Protein AF-A0AAD7KBN3-F1 (afdb_monomer)

Sequence (205 aa):
MNSSPNNFNAPCVSSTRQSIVTWTSVRAIKFKGIVMARLHAVGKHIVIGAGGDISGFSEARASSTSLPRALGPAEVHNYLSGFIYARRANMNPLWNLWLVGRVFLICRHSFLVLICAKQMLATGYSAHIAQPLLLRVVEGCEDTLEEVEACKILEEQVLFHRDVRSIDQYQTTTITAAGVHISESRKLKTSWSFAEEYGVRVRTQ

Organism: NCBI:txid1033252

Secondary structure (DSSP, 8-state):
-------TTS------SS-SSEE---EEEESSSEEESSEEEETTTEEEEEEEEHHHHHHHHHHHHTS-TT--HHHHHHHHHHHHHHHHHTT----EEEEEEETTEEEEE-SS------SEEE-TTHHHHHHHHHHHHHTT-TTT--HHHHHHHHT-THHHHH-TT--SEE--EEE-SS-EEEPPPEEPP---HHHHHTT------

Foldseek 3Di:
DDDDDPCPPDPPPPQPPDADDWAAKKKWAAELWIKIWDWDDQAFFKIKHKTTHPVLVVVLNVVSNPDDNPDDLVRNVVVVVVVQVVCVVVVRHDGMWMWMDGNQATAICDVPDDGDRDRIDMDHPCCVPLVVVVCVVCVPCRHPDDPVNVVVSVLPCVCVVPDPNDDQWIWMWIGHPRGIDIDDIDGRDDDPPVCVVVVHDDPDD

Nearest PDB structures (foldseek):
  3unb-assembly1_M  TM=9.496E-01  e=5.181E-15  Mus musculus
  8qys-assembly1_g  TM=9.299E-01  e=2.508E-14  Homo sapiens
  8olu-assembly1_N  TM=8.946E-01  e=4.652E-13  Leishmania tarentolae
  9f9p-assembly1_N  TM=9.238E-01  e=2.387E-12  Trypanosoma cruzi
  8g6f-assembly1_b  TM=8.706E-01  e=4.811E-12  Plasmodium falciparum Dd2

Structure (mmCIF, N/CA/C/O backbone):
data_AF-A0AAD7KBN3-F1
#
_entry.id   AF-A0AAD7KBN3-F1
#
loop_
_atom_site.group_PDB
_atom_site.id
_atom_site.type_symbol
_atom_site.label_atom_id
_atom_site.label_alt_id
_atom_site.label_comp_id
_atom_site.label_asym_id
_atom_site.label_entity_id
_atom_site.label_seq_id
_atom_site.pdbx_PDB_ins_code
_atom_site.Cartn_x
_atom_site.Cartn_y
_atom_site.Cartn_z
_atom_site.occupancy
_atom_site.B_iso_or_equiv
_atom_site.auth_seq_id
_atom_site.auth_comp_id
_atom_site.auth_asym_id
_atom_site.auth_atom_id
_atom_site.pdbx_PDB_model_num
ATOM 1 N N . MET A 1 1 ? 42.556 34.308 -8.053 1.00 36.47 1 MET A N 1
ATOM 2 C CA . MET A 1 1 ? 41.373 33.903 -7.264 1.00 36.47 1 MET A CA 1
ATOM 3 C C . MET A 1 1 ? 40.303 33.484 -8.258 1.00 36.47 1 MET A C 1
ATOM 5 O O . MET A 1 1 ? 39.617 34.343 -8.787 1.00 36.47 1 MET A O 1
ATOM 9 N N . ASN A 1 2 ? 40.247 32.196 -8.606 1.00 33.03 2 ASN A N 1
ATOM 10 C CA . ASN A 1 2 ? 39.265 31.678 -9.562 1.00 33.03 2 ASN A CA 1
ATOM 11 C C . ASN A 1 2 ? 38.016 31.259 -8.785 1.00 33.03 2 ASN A C 1
ATOM 13 O O . ASN A 1 2 ? 38.043 30.265 -8.063 1.00 33.03 2 ASN A O 1
ATOM 17 N N . SER A 1 3 ? 36.946 32.039 -8.899 1.00 41.19 3 SER A N 1
ATOM 18 C CA . SER A 1 3 ? 35.614 31.675 -8.428 1.00 41.19 3 SER A CA 1
ATOM 19 C C . SER A 1 3 ? 35.001 30.661 -9.395 1.00 41.19 3 SER A C 1
ATOM 21 O O . SER A 1 3 ? 34.686 30.983 -10.539 1.00 41.19 3 SER A O 1
ATOM 23 N N . SER A 1 4 ? 34.853 29.417 -8.940 1.00 41.59 4 SER A N 1
ATOM 24 C CA . SER A 1 4 ? 34.111 28.381 -9.661 1.00 41.59 4 SER A CA 1
ATOM 25 C C . SER A 1 4 ? 32.650 28.808 -9.870 1.00 41.59 4 SER A C 1
ATOM 27 O O . SER A 1 4 ? 32.058 29.398 -8.962 1.00 41.59 4 SER A O 1
ATOM 29 N N . PRO A 1 5 ? 32.036 28.507 -11.028 1.00 42.97 5 PRO A N 1
ATOM 30 C CA . PRO A 1 5 ? 30.633 28.813 -11.268 1.00 42.97 5 PRO A CA 1
ATOM 31 C C . PRO A 1 5 ? 29.749 27.954 -10.356 1.00 42.97 5 PRO A C 1
ATOM 33 O O . PRO A 1 5 ? 29.889 26.732 -10.295 1.00 42.97 5 PRO A O 1
ATOM 36 N N . ASN A 1 6 ? 28.840 28.609 -9.634 1.00 43.03 6 ASN A N 1
ATOM 37 C CA . ASN A 1 6 ? 27.829 27.964 -8.803 1.00 43.03 6 ASN A CA 1
ATOM 38 C C . ASN A 1 6 ? 26.978 27.014 -9.661 1.00 43.03 6 ASN A C 1
ATOM 40 O O . ASN A 1 6 ? 26.196 27.451 -10.505 1.00 43.03 6 ASN A O 1
ATOM 44 N N . ASN A 1 7 ? 27.125 25.709 -9.430 1.00 37.81 7 ASN A N 1
ATOM 45 C CA . ASN A 1 7 ? 26.291 24.665 -10.022 1.00 37.81 7 ASN A CA 1
ATOM 46 C C . ASN A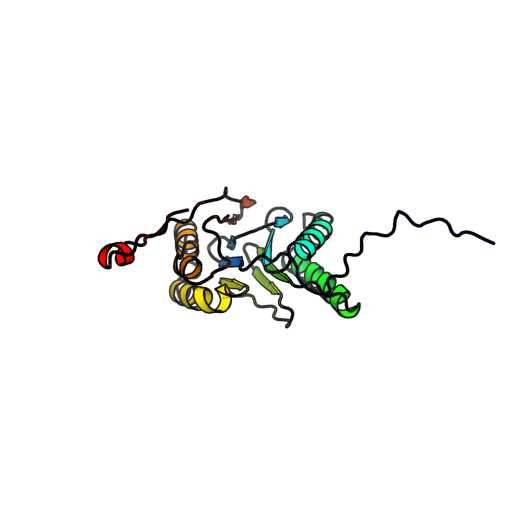 1 7 ? 24.867 24.733 -9.442 1.00 37.81 7 ASN A C 1
ATOM 48 O O . ASN A 1 7 ? 24.514 23.983 -8.537 1.00 37.81 7 ASN A O 1
ATOM 52 N N . PHE A 1 8 ? 24.028 25.614 -9.990 1.00 39.25 8 PHE A N 1
ATOM 53 C CA . PHE A 1 8 ? 22.594 25.703 -9.676 1.00 39.25 8 PHE A CA 1
ATOM 54 C C . PHE A 1 8 ? 21.756 24.531 -10.234 1.00 39.25 8 PHE A C 1
ATOM 56 O O . PHE A 1 8 ? 20.563 24.459 -9.966 1.00 39.25 8 PHE A O 1
ATOM 63 N N . ASN A 1 9 ? 22.377 23.593 -10.961 1.00 40.03 9 ASN A N 1
ATOM 64 C CA . ASN A 1 9 ? 21.737 22.403 -11.540 1.00 40.03 9 ASN A CA 1
ATOM 65 C C . ASN A 1 9 ? 22.173 21.086 -10.877 1.00 40.03 9 ASN A C 1
ATOM 67 O O . ASN A 1 9 ? 22.058 20.019 -11.483 1.00 40.03 9 ASN A O 1
ATOM 71 N N . ALA A 1 10 ? 22.679 21.120 -9.641 1.00 39.47 10 ALA A N 1
ATOM 72 C CA . ALA A 1 10 ? 22.776 19.880 -8.882 1.00 39.47 10 ALA A CA 1
ATOM 73 C C . ALA A 1 10 ? 21.345 19.340 -8.682 1.00 39.47 10 ALA A C 1
ATOM 75 O O . ALA A 1 10 ? 20.490 20.099 -8.213 1.00 39.47 10 ALA A O 1
ATOM 76 N N . PRO A 1 11 ? 21.040 18.075 -9.036 1.00 46.12 11 PRO A N 1
ATOM 77 C CA . PRO A 1 11 ? 19.762 17.499 -8.652 1.00 46.12 11 PRO A CA 1
ATOM 78 C C . PRO A 1 11 ? 19.631 17.668 -7.138 1.00 46.12 11 PRO A C 1
ATOM 80 O O . PRO A 1 11 ? 20.586 17.419 -6.403 1.00 46.12 11 PRO A O 1
ATOM 83 N N . CYS A 1 12 ? 18.477 18.148 -6.680 1.00 42.25 12 CYS A N 1
ATOM 84 C CA . CYS A 1 12 ? 18.130 18.182 -5.266 1.00 42.25 12 CYS A CA 1
ATOM 85 C C . CYS A 1 12 ? 18.226 16.746 -4.727 1.00 42.25 12 CYS A C 1
ATOM 87 O O . CYS A 1 12 ? 17.295 15.957 -4.858 1.00 42.25 12 CYS A O 1
ATOM 89 N N . VAL A 1 13 ? 19.388 16.365 -4.192 1.00 52.84 13 VAL A N 1
ATOM 90 C CA . VAL A 1 13 ? 19.562 15.084 -3.515 1.00 52.84 13 VAL A CA 1
ATOM 91 C C . VAL A 1 13 ? 19.136 15.324 -2.080 1.00 52.84 13 VAL A C 1
ATOM 93 O O . VAL A 1 13 ? 19.930 15.751 -1.241 1.00 52.84 13 VAL A O 1
ATOM 96 N N . SER A 1 14 ? 17.859 15.081 -1.792 1.00 60.28 14 SER A N 1
ATOM 97 C CA . SER A 1 14 ? 17.393 15.021 -0.412 1.00 60.28 14 SER A CA 1
ATOM 98 C C . SER A 1 14 ? 18.117 13.865 0.283 1.00 60.28 14 SER A C 1
ATOM 100 O O . SER A 1 14 ? 17.907 12.691 -0.032 1.00 60.28 14 SER A O 1
ATOM 102 N N . SER A 1 15 ? 19.036 14.192 1.192 1.00 63.84 15 SER A N 1
ATOM 103 C CA . SER A 1 15 ? 19.664 13.203 2.065 1.00 63.84 15 SER A CA 1
ATOM 104 C C . SER A 1 15 ? 18.699 12.895 3.204 1.00 63.84 15 SER A C 1
ATOM 106 O O . SER A 1 15 ? 18.540 13.688 4.133 1.00 63.84 15 SER A O 1
ATOM 108 N N . THR A 1 16 ? 18.031 11.749 3.125 1.00 62.72 16 THR A N 1
ATOM 109 C CA . THR A 1 16 ? 17.047 11.343 4.127 1.00 62.72 16 THR A CA 1
ATOM 110 C C . THR A 1 16 ? 17.755 10.559 5.222 1.00 62.72 16 THR A C 1
ATOM 112 O O . THR A 1 16 ? 17.894 9.340 5.162 1.00 62.72 16 THR A O 1
ATOM 115 N N . ARG A 1 17 ? 18.222 11.264 6.258 1.00 70.88 17 ARG A N 1
ATOM 116 C CA . ARG A 1 17 ? 18.794 10.609 7.448 1.00 70.88 17 ARG A CA 1
ATOM 117 C C . ARG A 1 17 ? 17.715 10.024 8.360 1.00 70.88 17 ARG A C 1
ATOM 119 O O . ARG A 1 17 ? 17.941 8.989 8.978 1.00 70.88 17 ARG A O 1
ATOM 126 N N . GLN A 1 18 ? 16.557 10.679 8.430 1.00 77.62 18 GLN A N 1
ATOM 127 C CA . GLN A 1 18 ? 15.392 10.282 9.221 1.00 77.62 18 GLN A CA 1
ATOM 128 C C . GLN A 1 18 ? 14.116 10.692 8.478 1.00 77.62 18 GLN A C 1
ATOM 130 O O . GLN A 1 18 ? 14.119 11.683 7.746 1.00 77.62 18 GLN A O 1
ATOM 135 N N . SER A 1 19 ? 13.033 9.940 8.662 1.00 78.50 19 SER A N 1
ATOM 136 C CA . SER A 1 19 ? 11.721 10.289 8.114 1.00 78.50 19 SER A CA 1
ATOM 137 C C . SER A 1 19 ? 11.086 11.428 8.911 1.00 78.50 19 SER A C 1
ATOM 139 O O . SER A 1 19 ? 11.039 11.347 10.139 1.00 78.50 19 SER A O 1
ATOM 141 N N . ILE A 1 20 ? 10.551 12.441 8.229 1.00 82.19 20 ILE A N 1
ATOM 142 C CA . ILE A 1 20 ? 9.926 13.607 8.880 1.00 82.19 20 ILE A CA 1
ATOM 143 C C . ILE A 1 20 ? 8.406 13.478 8.822 1.00 82.19 20 ILE A C 1
ATOM 145 O O . ILE A 1 20 ? 7.730 13.549 9.846 1.00 82.19 20 ILE A O 1
ATOM 149 N N . VAL A 1 21 ? 7.867 13.237 7.625 1.00 82.19 21 VAL A N 1
ATOM 150 C CA . VAL A 1 21 ? 6.426 13.101 7.405 1.00 82.19 21 VAL A CA 1
ATOM 151 C C . VAL A 1 21 ? 6.161 11.712 6.860 1.00 82.19 21 VAL A C 1
ATOM 153 O O . VAL A 1 21 ? 6.596 11.373 5.761 1.00 82.19 21 VAL A O 1
ATOM 156 N N . THR A 1 22 ? 5.444 10.904 7.639 1.00 80.94 22 THR A N 1
ATOM 157 C CA . THR A 1 22 ? 5.225 9.490 7.327 1.00 80.94 22 THR A CA 1
ATOM 158 C C . THR A 1 22 ? 3.757 9.167 7.102 1.00 80.94 22 THR A C 1
ATOM 160 O O . THR A 1 22 ? 2.865 9.675 7.778 1.00 80.94 22 THR A O 1
ATOM 163 N N . TRP A 1 23 ? 3.510 8.270 6.156 1.00 79.50 23 TRP A N 1
ATOM 164 C CA . TRP A 1 23 ? 2.278 7.509 6.044 1.00 79.50 23 TRP A CA 1
ATOM 165 C C . TRP A 1 23 ? 2.434 6.169 6.750 1.00 79.50 23 TRP A C 1
ATOM 167 O O . TRP A 1 23 ? 3.500 5.555 6.725 1.00 79.50 23 TRP A O 1
ATOM 177 N N . THR A 1 24 ? 1.361 5.706 7.383 1.00 77.88 24 THR A N 1
ATOM 178 C CA . THR A 1 24 ? 1.416 4.549 8.278 1.00 77.88 24 THR A CA 1
ATOM 179 C C . THR A 1 24 ? 1.368 3.231 7.523 1.00 77.88 24 THR A C 1
ATOM 181 O O . THR A 1 24 ? 2.344 2.482 7.509 1.00 77.88 24 THR A O 1
ATOM 184 N N . SER A 1 25 ? 0.227 2.927 6.912 1.00 76.44 25 SER A N 1
ATOM 185 C CA . SER A 1 25 ? -0.055 1.595 6.400 1.00 76.44 25 SER A CA 1
ATOM 186 C C . SER A 1 25 ? -0.741 1.604 5.041 1.00 76.44 25 SER A C 1
ATOM 188 O O . SER A 1 25 ? -1.594 2.435 4.736 1.00 76.44 25 SER A O 1
ATOM 190 N N . VAL A 1 26 ? -0.345 0.628 4.232 1.00 79.44 26 VAL A N 1
ATOM 191 C CA . VAL A 1 26 ? -0.925 0.256 2.945 1.00 79.44 26 VAL A CA 1
ATOM 192 C C . VAL A 1 26 ? -1.335 -1.204 3.064 1.00 79.44 26 VAL A C 1
ATOM 194 O O . VAL A 1 26 ? -0.567 -2.034 3.554 1.00 79.44 26 VAL A O 1
ATOM 197 N N . ARG A 1 27 ? -2.546 -1.518 2.613 1.00 81.31 27 ARG A N 1
ATOM 198 C CA . ARG A 1 27 ? -3.088 -2.877 2.571 1.00 81.31 27 ARG A CA 1
ATOM 199 C C . ARG A 1 27 ? -3.353 -3.265 1.126 1.00 81.31 27 ARG A C 1
ATOM 201 O O . ARG A 1 27 ? -3.693 -2.398 0.325 1.00 81.31 27 ARG A O 1
ATOM 208 N N . ALA A 1 28 ? -3.176 -4.540 0.819 1.00 78.25 28 ALA A N 1
ATOM 209 C CA . ALA A 1 28 ? -3.395 -5.134 -0.484 1.00 78.25 28 ALA A CA 1
ATOM 210 C C . ALA A 1 28 ? -4.029 -6.518 -0.327 1.00 78.25 28 ALA A C 1
ATOM 212 O O . ALA A 1 28 ? -3.541 -7.328 0.463 1.00 78.25 28 ALA A O 1
ATOM 213 N N . ILE A 1 29 ? -5.081 -6.792 -1.096 1.00 77.06 29 ILE A N 1
ATOM 214 C CA . ILE A 1 29 ? -5.717 -8.114 -1.190 1.00 77.06 29 ILE A CA 1
ATOM 215 C C . ILE A 1 29 ? -5.861 -8.477 -2.666 1.00 77.06 29 ILE A C 1
ATOM 217 O O . ILE A 1 29 ? -6.261 -7.638 -3.480 1.00 77.06 29 ILE A O 1
ATOM 221 N N . LYS A 1 30 ? -5.518 -9.722 -2.997 1.00 73.50 30 LYS A N 1
ATOM 222 C CA . LYS A 1 30 ? -5.767 -10.356 -4.289 1.00 73.50 30 LYS A CA 1
ATOM 223 C C . LYS A 1 30 ? -7.179 -10.942 -4.303 1.00 73.50 30 LYS A C 1
ATOM 225 O O . LYS A 1 30 ? -7.578 -11.628 -3.372 1.00 73.50 30 LYS A O 1
ATOM 230 N N . PHE A 1 31 ? -7.891 -10.688 -5.386 1.00 68.00 31 PHE A N 1
ATOM 231 C CA . PHE A 1 31 ? -9.141 -11.327 -5.786 1.00 68.00 31 PHE A CA 1
ATOM 232 C C . PHE A 1 31 ? -9.080 -11.506 -7.318 1.00 68.00 31 PHE A C 1
ATOM 234 O O . PHE A 1 31 ? -7.983 -11.485 -7.886 1.00 68.00 31 PHE A O 1
ATOM 241 N N . LYS A 1 32 ? -10.207 -11.595 -8.043 1.00 52.88 32 LYS A N 1
ATOM 242 C CA . LYS A 1 32 ? -10.201 -11.455 -9.525 1.00 52.88 32 LYS A CA 1
ATOM 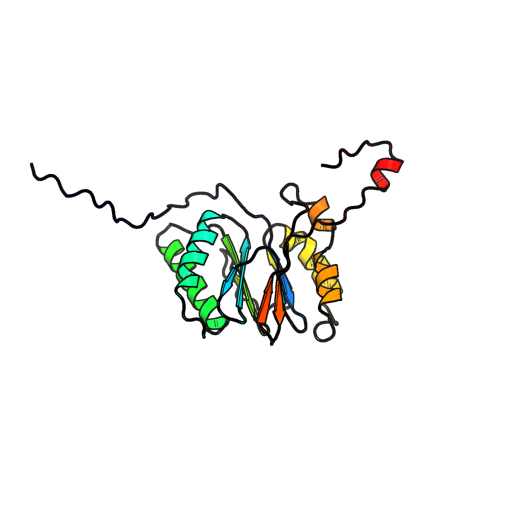243 C C . LYS A 1 32 ? -9.494 -10.171 -10.023 1.00 52.88 32 LYS A C 1
ATOM 245 O O . LYS A 1 32 ? -9.162 -10.068 -11.203 1.00 52.88 32 LYS A O 1
ATOM 250 N N . GLY A 1 33 ? -9.243 -9.216 -9.124 1.00 53.41 33 GLY A N 1
ATOM 251 C CA . GLY A 1 33 ? -8.342 -8.081 -9.284 1.00 53.41 33 GLY A CA 1
ATOM 252 C C . GLY A 1 33 ? -7.430 -7.860 -8.067 1.00 53.41 33 GLY A C 1
ATOM 253 O O . GLY A 1 33 ? -7.166 -8.766 -7.284 1.00 53.41 33 GLY A O 1
ATOM 254 N N . ILE A 1 34 ? -6.930 -6.637 -7.881 1.00 55.03 34 ILE A N 1
ATOM 255 C CA . ILE A 1 34 ? -6.216 -6.237 -6.651 1.00 55.03 34 ILE A CA 1
ATOM 256 C C . ILE A 1 34 ? -6.824 -4.965 -6.103 1.00 55.03 34 ILE A C 1
ATOM 258 O O . ILE A 1 34 ? -7.020 -4.030 -6.874 1.00 55.03 34 ILE A O 1
ATOM 262 N N . VAL A 1 35 ? -7.060 -4.927 -4.789 1.00 53.44 35 VAL A N 1
ATOM 263 C CA . VAL A 1 35 ? -7.445 -3.706 -4.083 1.00 53.44 35 VAL A CA 1
ATOM 264 C C . VAL A 1 35 ? -6.280 -3.178 -3.252 1.00 53.44 35 VAL A C 1
ATOM 266 O O . VAL A 1 35 ? -5.690 -3.947 -2.498 1.00 53.44 35 VAL A O 1
ATOM 269 N N . MET A 1 36 ? -5.958 -1.884 -3.351 1.00 56.00 36 MET A N 1
ATOM 270 C CA . MET A 1 36 ? -4.941 -1.227 -2.513 1.00 56.00 36 MET A CA 1
ATOM 271 C C . MET A 1 36 ? -5.404 0.126 -1.948 1.00 56.00 36 MET A C 1
ATOM 273 O O . MET A 1 36 ? -6.361 0.694 -2.468 1.00 56.00 36 MET A O 1
ATOM 277 N N . ALA A 1 37 ? -4.676 0.685 -0.963 1.00 58.56 37 ALA A N 1
ATOM 278 C CA . ALA A 1 37 ? -4.874 2.053 -0.443 1.00 58.56 37 ALA A CA 1
ATOM 279 C C . ALA A 1 37 ? -3.622 2.963 -0.550 1.00 58.56 37 ALA A C 1
ATOM 281 O O . ALA A 1 37 ? -2.531 2.509 -0.233 1.00 58.56 37 ALA A O 1
ATOM 282 N N . ARG A 1 38 ? -3.783 4.249 -0.935 1.00 66.69 38 ARG A N 1
ATOM 283 C CA . ARG A 1 38 ? -2.726 5.301 -1.119 1.00 66.69 38 ARG A CA 1
ATOM 284 C C . ARG A 1 38 ? -1.672 5.012 -2.209 1.00 66.69 38 ARG A C 1
ATOM 286 O O . ARG A 1 38 ? -0.695 4.304 -1.967 1.00 66.69 38 ARG A O 1
ATOM 293 N N . LEU A 1 39 ? -1.916 5.484 -3.444 1.00 73.62 39 LEU A N 1
ATOM 294 C CA . LEU A 1 39 ? -1.436 4.784 -4.651 1.00 73.62 39 LEU A CA 1
ATOM 295 C C . LEU A 1 39 ? -0.943 5.679 -5.789 1.00 73.62 39 LEU A C 1
ATOM 297 O O . LEU A 1 39 ? -1.404 6.802 -5.981 1.00 73.62 39 LEU A O 1
ATOM 301 N N . HIS A 1 40 ? -0.044 5.118 -6.597 1.00 83.94 40 HIS A N 1
ATOM 302 C CA . HIS A 1 40 ? 0.385 5.651 -7.883 1.00 83.94 40 HIS A CA 1
ATOM 303 C C . HIS A 1 40 ? 0.244 4.578 -8.970 1.00 83.94 40 HIS A C 1
ATOM 305 O O . HIS A 1 40 ? 0.813 3.492 -8.858 1.00 83.94 40 HIS A O 1
ATOM 311 N N . ALA A 1 41 ? -0.526 4.873 -10.019 1.00 84.38 41 ALA A N 1
ATOM 312 C CA . ALA A 1 41 ? -0.664 3.989 -11.171 1.00 84.38 41 ALA A CA 1
ATOM 313 C C . ALA A 1 41 ? 0.534 4.149 -12.118 1.00 84.38 41 ALA A C 1
ATOM 315 O O . ALA A 1 41 ? 0.868 5.268 -12.509 1.00 84.38 41 ALA A O 1
ATOM 316 N N . VAL A 1 42 ? 1.139 3.027 -12.509 1.00 82.38 42 VAL A N 1
ATOM 317 C CA . VAL A 1 42 ? 2.224 2.966 -13.495 1.00 82.38 42 VAL A CA 1
ATOM 318 C C . VAL A 1 42 ? 1.745 2.136 -14.683 1.00 82.38 42 VAL A C 1
ATOM 320 O O . VAL A 1 42 ? 1.451 0.949 -14.567 1.00 82.38 42 VAL A O 1
ATOM 323 N N . GLY A 1 43 ? 1.628 2.762 -15.853 1.00 81.25 43 GLY A N 1
ATOM 324 C CA . GLY A 1 43 ? 1.050 2.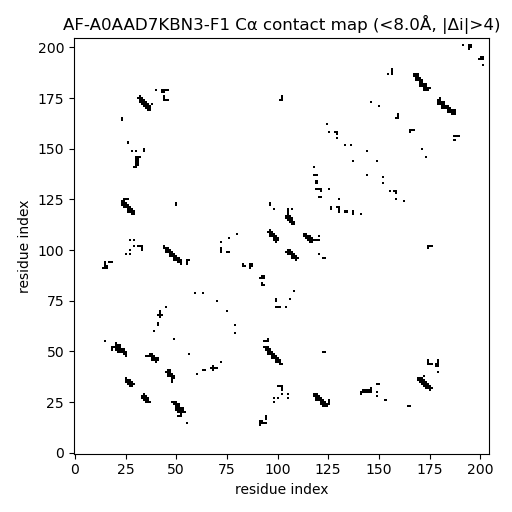104 -17.027 1.00 81.25 43 GLY A CA 1
ATOM 325 C C . GLY A 1 43 ? -0.441 1.782 -16.848 1.00 81.25 43 GLY A C 1
ATOM 326 O O . GLY A 1 43 ? -1.175 2.547 -16.229 1.00 81.25 43 GLY A O 1
ATOM 327 N N . LYS A 1 44 ? -0.902 0.672 -17.440 1.00 79.56 44 LYS A N 1
ATOM 328 C CA . LYS A 1 44 ? -2.335 0.307 -17.487 1.00 79.56 44 LYS A CA 1
ATOM 329 C C . LYS A 1 44 ? -2.786 -0.697 -16.425 1.00 79.56 44 LYS A C 1
ATOM 331 O O . LY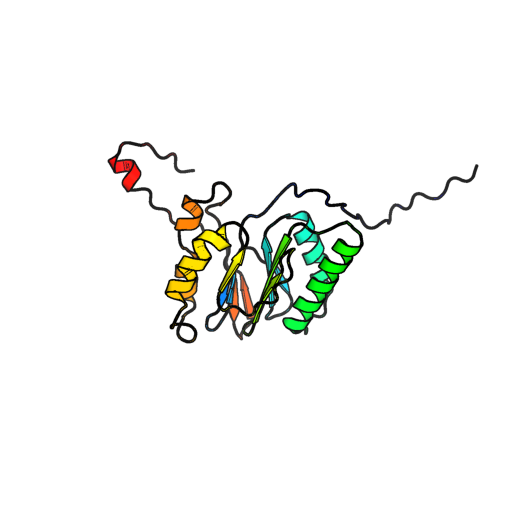S A 1 44 ? -3.974 -0.756 -16.135 1.00 79.56 44 LYS A O 1
ATOM 336 N N . HIS A 1 45 ? -1.868 -1.496 -15.877 1.00 80.62 45 HIS A N 1
ATOM 337 C CA . HIS A 1 45 ? -2.204 -2.654 -15.030 1.00 80.62 45 HIS A CA 1
ATOM 338 C C . HIS A 1 45 ? -1.311 -2.790 -13.791 1.00 80.62 45 HIS A C 1
ATOM 340 O O . HIS A 1 45 ? -1.267 -3.863 -13.189 1.00 80.62 45 HIS A O 1
ATOM 346 N N . ILE A 1 46 ? -0.543 -1.754 -13.445 1.00 83.62 46 ILE A N 1
ATOM 347 C CA . ILE A 1 46 ? 0.375 -1.786 -12.305 1.00 83.62 46 ILE A CA 1
ATOM 348 C C . ILE A 1 46 ? 0.057 -0.616 -11.392 1.00 83.62 46 ILE A C 1
ATOM 350 O O . ILE A 1 46 ? -0.140 0.517 -11.837 1.00 83.62 46 ILE A O 1
ATOM 354 N N . VAL A 1 47 ? 0.028 -0.904 -10.098 1.00 84.69 47 VAL A N 1
ATOM 355 C CA . VAL A 1 47 ? -0.138 0.102 -9.062 1.00 84.69 47 VAL A CA 1
ATOM 356 C C . VAL A 1 47 ? 0.951 -0.080 -8.018 1.00 84.69 47 VAL A C 1
ATOM 358 O O . VAL A 1 47 ? 1.277 -1.199 -7.616 1.00 84.69 47 VAL A O 1
ATOM 361 N N . ILE A 1 48 ? 1.525 1.043 -7.603 1.00 84.69 48 ILE A N 1
ATOM 362 C CA . ILE A 1 48 ? 2.518 1.128 -6.543 1.00 84.69 48 ILE A CA 1
ATOM 363 C C . ILE A 1 48 ? 1.858 1.799 -5.342 1.00 84.69 48 ILE A C 1
ATOM 365 O O . ILE A 1 48 ? 1.346 2.914 -5.453 1.00 84.69 48 ILE A O 1
ATOM 369 N N . GLY A 1 49 ? 1.892 1.132 -4.194 1.00 83.94 49 GLY A N 1
ATOM 370 C CA . GLY A 1 49 ? 1.558 1.714 -2.896 1.00 83.94 49 GLY A CA 1
ATOM 371 C C . GLY A 1 49 ? 2.802 1.775 -2.020 1.00 83.94 49 GLY A C 1
ATOM 372 O O . GLY A 1 49 ? 3.629 0.866 -2.060 1.00 83.94 49 GLY A O 1
ATOM 373 N N . ALA A 1 50 ? 2.953 2.823 -1.214 1.00 83.12 50 ALA A N 1
ATOM 374 C CA . ALA A 1 50 ? 4.052 2.910 -0.258 1.00 83.12 50 ALA A CA 1
ATOM 375 C C . ALA A 1 50 ? 3.585 3.428 1.103 1.00 83.12 50 ALA A C 1
ATOM 377 O O . ALA A 1 50 ? 2.801 4.370 1.189 1.00 83.12 50 ALA A O 1
ATOM 378 N N . GLY A 1 51 ? 4.098 2.809 2.165 1.00 82.56 51 GLY A N 1
ATOM 379 C CA . GLY A 1 51 ? 4.102 3.366 3.518 1.00 82.56 51 GLY A CA 1
ATOM 380 C C . GLY A 1 51 ? 5.480 3.933 3.862 1.00 82.56 51 GLY A C 1
ATOM 381 O O . GLY A 1 51 ? 6.465 3.623 3.188 1.00 82.56 51 GLY A O 1
ATOM 382 N N . GLY A 1 52 ? 5.566 4.726 4.926 1.00 85.50 52 GLY A N 1
ATOM 383 C CA . GLY A 1 52 ? 6.793 5.407 5.339 1.00 85.50 52 GLY A CA 1
ATOM 384 C C . GLY A 1 52 ? 6.839 6.861 4.883 1.00 85.50 52 GLY A C 1
ATOM 385 O O . GLY A 1 52 ? 5.812 7.529 4.822 1.00 85.50 52 GLY A O 1
ATOM 386 N N . ASP A 1 53 ? 8.030 7.371 4.613 1.00 86.31 53 ASP A N 1
ATOM 387 C CA . ASP A 1 53 ? 8.286 8.777 4.318 1.00 86.31 53 ASP A CA 1
ATOM 388 C C . ASP A 1 53 ? 7.736 9.248 2.953 1.00 86.31 53 ASP A C 1
ATOM 390 O O . ASP A 1 53 ? 7.965 8.651 1.893 1.00 86.31 53 ASP A O 1
ATOM 394 N N . ILE A 1 54 ? 7.020 10.375 2.973 1.00 84.75 54 ILE A N 1
ATOM 395 C CA . ILE A 1 54 ? 6.364 10.936 1.781 1.00 84.75 54 ILE A CA 1
ATOM 396 C C . ILE A 1 54 ? 7.391 11.437 0.762 1.00 84.75 54 ILE A C 1
ATOM 398 O O . ILE A 1 54 ? 7.170 11.307 -0.448 1.00 84.75 54 ILE A O 1
ATOM 402 N N . SER A 1 55 ? 8.520 11.991 1.220 1.00 85.44 55 SER A N 1
ATOM 403 C CA . SER A 1 55 ? 9.538 12.540 0.317 1.00 85.44 55 SER A CA 1
ATOM 404 C C . SER A 1 55 ? 10.162 11.427 -0.525 1.00 85.44 55 SER A C 1
ATOM 406 O O . SER A 1 55 ? 10.171 11.513 -1.755 1.00 85.44 55 SER A O 1
ATOM 408 N N . GLY A 1 56 ? 10.517 10.307 0.114 1.00 83.12 56 GLY A N 1
ATOM 409 C CA . GLY A 1 56 ? 11.030 9.130 -0.583 1.00 83.12 56 GLY A CA 1
ATOM 410 C C . GLY A 1 56 ? 10.022 8.510 -1.556 1.00 83.12 56 GLY A C 1
ATOM 411 O O . GLY A 1 56 ? 10.412 7.965 -2.587 1.00 83.12 56 GLY A O 1
ATOM 412 N N . PHE A 1 57 ? 8.716 8.604 -1.272 1.00 84.94 57 PHE A N 1
ATOM 413 C CA . PHE A 1 57 ? 7.684 8.102 -2.183 1.00 84.94 57 PHE A CA 1
ATOM 414 C C . PHE A 1 57 ? 7.520 9.018 -3.394 1.00 84.94 57 PHE A C 1
ATOM 416 O O . PHE A 1 57 ? 7.367 8.544 -4.516 1.00 84.94 57 PHE A O 1
ATOM 423 N N . SER A 1 58 ? 7.584 10.329 -3.175 1.00 85.56 58 SER A N 1
ATOM 424 C CA . SER A 1 58 ? 7.474 11.332 -4.236 1.00 85.56 58 SER A CA 1
ATOM 425 C C . SER A 1 58 ? 8.634 11.216 -5.226 1.00 85.56 58 SER A C 1
ATOM 427 O O . SER A 1 58 ? 8.435 11.291 -6.437 1.00 85.56 58 SER A O 1
ATOM 429 N N . GLU A 1 59 ? 9.831 10.937 -4.721 1.00 86.44 59 GLU A N 1
ATOM 430 C CA . GLU A 1 59 ? 11.014 10.697 -5.541 1.00 86.44 59 GLU A CA 1
ATOM 431 C C . GLU A 1 59 ? 10.920 9.395 -6.352 1.00 86.44 59 GLU A C 1
ATOM 433 O O . GLU A 1 59 ? 11.160 9.383 -7.560 1.00 86.44 59 GLU A O 1
ATOM 438 N N . ALA A 1 60 ? 10.498 8.306 -5.713 1.00 82.31 60 ALA A N 1
ATOM 439 C CA . ALA A 1 60 ? 10.244 7.031 -6.380 1.00 82.31 60 ALA A CA 1
ATOM 440 C C . ALA A 1 60 ? 9.144 7.115 -7.445 1.00 82.31 60 ALA A C 1
ATOM 442 O O . ALA A 1 60 ? 9.186 6.461 -8.489 1.00 82.31 60 ALA A O 1
ATOM 443 N N . ARG A 1 61 ? 8.127 7.935 -7.185 1.00 86.06 61 ARG A N 1
ATOM 444 C CA . ARG A 1 61 ? 7.064 8.235 -8.136 1.00 86.06 61 ARG A CA 1
ATOM 445 C C . ARG A 1 61 ? 7.614 8.970 -9.356 1.00 86.06 61 ARG A C 1
ATOM 447 O O . ARG A 1 61 ? 7.264 8.625 -10.482 1.00 86.06 61 ARG A O 1
ATOM 454 N N . ALA A 1 62 ? 8.492 9.949 -9.150 1.00 86.50 62 ALA A N 1
ATOM 455 C CA . ALA A 1 62 ? 9.128 10.668 -10.248 1.00 86.50 62 ALA A CA 1
ATOM 456 C C . ALA A 1 62 ? 9.990 9.733 -11.114 1.00 86.50 62 ALA A C 1
ATOM 458 O O . ALA A 1 62 ? 9.874 9.761 -12.339 1.00 86.50 62 ALA A O 1
ATOM 459 N N . SER A 1 63 ? 10.786 8.852 -10.494 1.00 84.94 63 SER A N 1
ATOM 460 C CA . SER A 1 63 ? 11.625 7.892 -11.224 1.00 84.94 63 SER A CA 1
ATOM 461 C C . SER A 1 63 ? 10.823 6.793 -11.928 1.00 84.94 63 SER A C 1
ATOM 463 O O . SER A 1 63 ? 11.193 6.364 -13.014 1.00 84.94 63 SER A O 1
ATOM 465 N N . SER A 1 64 ? 9.693 6.360 -11.364 1.00 82.19 64 SER A N 1
ATOM 466 C CA . SER A 1 64 ? 8.817 5.373 -12.012 1.00 82.19 64 SER A CA 1
ATOM 467 C C . SER A 1 64 ? 7.966 5.954 -13.145 1.00 82.19 64 SER A C 1
ATOM 469 O O . SER A 1 64 ? 7.604 5.223 -14.063 1.00 82.19 64 SER A O 1
ATOM 471 N N . THR A 1 65 ? 7.685 7.261 -13.138 1.00 83.00 65 THR A N 1
ATOM 472 C CA . THR A 1 65 ? 6.926 7.925 -14.215 1.00 83.00 65 THR A CA 1
ATOM 473 C C . THR A 1 65 ? 7.702 7.960 -15.536 1.00 83.00 65 THR A C 1
ATOM 475 O O . THR A 1 65 ? 7.090 7.941 -16.603 1.00 83.00 65 THR A O 1
ATOM 478 N N . SER A 1 66 ? 9.038 7.986 -15.487 1.00 82.00 66 SER A N 1
ATOM 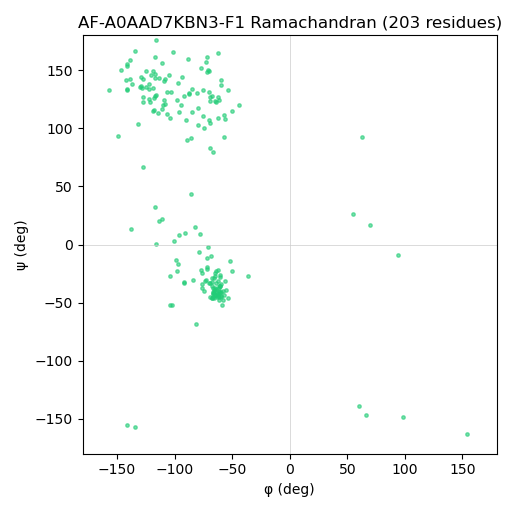479 C CA . SER A 1 66 ? 9.887 7.956 -16.686 1.00 82.00 66 SER A CA 1
ATOM 480 C C . SER A 1 66 ? 10.050 6.556 -17.289 1.00 82.00 66 SER A C 1
ATOM 482 O O . SER A 1 66 ? 10.617 6.420 -18.373 1.00 82.00 66 SER A O 1
ATOM 484 N N . LEU A 1 67 ? 9.543 5.513 -16.624 1.00 82.00 67 LEU A N 1
ATOM 485 C CA . LEU A 1 67 ? 9.609 4.150 -17.131 1.00 82.00 67 LEU A CA 1
ATOM 486 C C . LEU A 1 67 ? 8.662 3.932 -18.323 1.00 82.00 67 LEU A C 1
ATOM 488 O O . LEU A 1 67 ? 7.568 4.506 -18.380 1.00 82.00 67 LEU A O 1
ATOM 492 N N . PRO A 1 68 ? 9.027 3.046 -19.266 1.00 81.56 68 PRO A N 1
ATOM 493 C CA . PRO A 1 68 ? 8.141 2.679 -20.360 1.00 81.56 68 PRO A CA 1
ATOM 494 C C . PRO A 1 68 ? 6.828 2.067 -19.844 1.00 81.56 68 PRO A C 1
ATOM 496 O O . PRO A 1 68 ? 6.802 1.217 -18.957 1.00 81.56 68 PRO A O 1
ATOM 499 N N . ARG A 1 69 ? 5.701 2.469 -20.445 1.00 72.50 69 ARG A N 1
ATOM 500 C CA . ARG A 1 69 ? 4.344 2.061 -20.017 1.00 72.50 69 ARG A CA 1
ATOM 501 C C . ARG A 1 69 ? 4.016 0.578 -20.256 1.00 72.50 69 ARG A C 1
ATOM 503 O O . ARG A 1 69 ? 2.972 0.122 -19.795 1.00 72.50 69 ARG A O 1
ATOM 510 N N . ALA A 1 70 ? 4.866 -0.145 -20.986 1.00 75.06 70 ALA A N 1
ATOM 511 C CA . ALA A 1 70 ? 4.671 -1.543 -21.377 1.00 75.06 70 ALA A CA 1
ATOM 512 C C . ALA A 1 70 ? 5.366 -2.561 -20.449 1.00 75.06 70 ALA A C 1
ATOM 514 O O . ALA A 1 70 ? 5.394 -3.744 -20.774 1.00 75.06 70 ALA A O 1
ATOM 515 N N . LEU A 1 71 ? 5.923 -2.125 -19.314 1.00 79.44 71 LEU A N 1
ATOM 516 C CA . LEU A 1 71 ? 6.660 -3.018 -18.418 1.00 79.44 71 LEU A CA 1
ATOM 517 C C . LEU A 1 71 ? 5.765 -4.032 -17.692 1.00 79.44 71 LEU A C 1
ATOM 519 O O . LEU A 1 71 ? 4.604 -3.778 -17.349 1.00 79.44 71 LEU A O 1
ATOM 523 N N . GLY A 1 72 ? 6.350 -5.194 -17.411 1.00 79.12 72 GLY A N 1
ATOM 524 C CA . GLY A 1 72 ? 5.814 -6.209 -16.514 1.00 79.12 72 GLY A CA 1
ATOM 525 C C . GLY A 1 72 ? 5.885 -5.800 -15.034 1.00 79.12 72 GLY A C 1
ATOM 526 O O . GLY A 1 72 ? 6.682 -4.943 -14.656 1.00 79.12 72 GLY A O 1
ATOM 527 N N . PRO A 1 73 ? 5.107 -6.439 -14.139 1.00 77.31 73 PRO A N 1
ATOM 528 C CA . PRO A 1 73 ? 5.161 -6.132 -12.711 1.00 77.31 73 PRO A CA 1
ATOM 529 C C . PRO A 1 73 ? 6.480 -6.595 -12.091 1.00 77.31 73 PRO A C 1
ATOM 531 O O . PRO A 1 73 ? 6.994 -5.936 -11.195 1.00 77.31 73 PRO A O 1
ATOM 534 N N . ALA A 1 74 ? 7.046 -7.695 -12.596 1.00 79.94 74 ALA A N 1
ATOM 535 C CA . ALA A 1 74 ? 8.362 -8.182 -12.203 1.00 79.94 74 ALA A CA 1
ATOM 536 C C . ALA A 1 74 ? 9.466 -7.196 -12.610 1.00 79.94 74 ALA A C 1
ATOM 538 O O . ALA A 1 74 ? 10.376 -6.942 -11.830 1.00 79.94 74 ALA A O 1
ATOM 539 N N . GLU A 1 75 ? 9.358 -6.587 -13.791 1.00 83.06 75 GLU A N 1
ATOM 540 C CA . GLU A 1 75 ? 10.319 -5.589 -14.271 1.00 83.06 75 GLU A CA 1
ATOM 541 C C . GLU A 1 75 ? 10.248 -4.310 -13.438 1.00 83.06 75 GLU A C 1
ATOM 543 O O . GLU A 1 75 ? 11.276 -3.831 -12.966 1.00 83.06 75 GLU A O 1
ATOM 548 N N . VAL A 1 76 ? 9.036 -3.806 -13.174 1.00 83.06 76 VAL A N 1
ATOM 549 C CA . VAL A 1 76 ? 8.831 -2.662 -12.273 1.00 83.06 76 VAL A CA 1
ATOM 550 C C . VAL A 1 76 ? 9.354 -2.984 -10.873 1.00 83.06 76 VAL A C 1
ATOM 552 O O . VAL A 1 76 ? 10.074 -2.183 -10.284 1.00 83.06 76 VAL A O 1
ATOM 555 N N . HIS A 1 77 ? 9.066 -4.174 -10.348 1.00 81.44 77 HIS A N 1
ATOM 556 C CA . HIS A 1 77 ? 9.587 -4.613 -9.056 1.00 81.44 77 HIS A CA 1
ATOM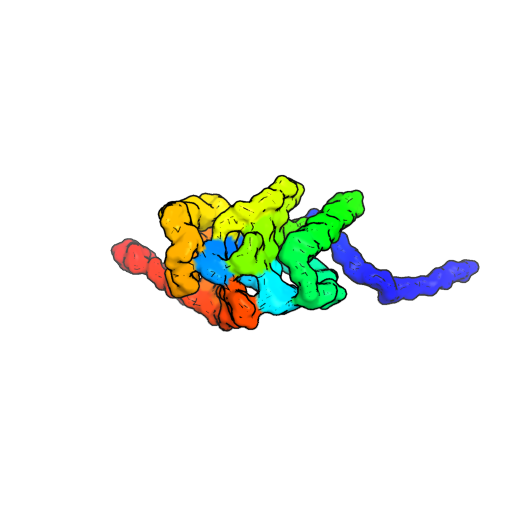 557 C C . HIS A 1 77 ? 11.123 -4.661 -9.026 1.00 81.44 77 HIS A C 1
ATOM 559 O O . HIS A 1 77 ? 11.732 -4.174 -8.071 1.00 81.44 77 HIS A O 1
ATOM 565 N N . ASN A 1 78 ? 11.759 -5.215 -10.058 1.00 83.94 78 ASN A N 1
ATOM 566 C CA . ASN A 1 78 ? 13.215 -5.320 -10.146 1.00 83.94 78 ASN A CA 1
ATOM 567 C C . ASN A 1 78 ? 13.868 -3.942 -10.274 1.00 83.94 78 ASN A C 1
ATOM 569 O O . ASN A 1 78 ? 14.856 -3.672 -9.592 1.00 83.94 78 ASN A O 1
ATOM 573 N N . TYR A 1 79 ? 13.278 -3.048 -11.070 1.00 87.06 79 TYR A N 1
ATOM 574 C CA . TYR A 1 79 ? 13.722 -1.662 -11.181 1.00 87.06 79 TYR A CA 1
ATOM 575 C C . TYR A 1 79 ? 13.684 -0.948 -9.825 1.00 87.06 79 TYR A C 1
ATOM 577 O O . TYR A 1 79 ? 14.688 -0.388 -9.386 1.00 87.06 79 TYR A O 1
ATOM 585 N N . LEU A 1 80 ? 12.545 -1.010 -9.126 1.00 83.31 80 LEU A N 1
ATOM 586 C CA . LEU A 1 80 ? 12.377 -0.356 -7.825 1.00 83.31 80 LEU A CA 1
ATOM 587 C C . LEU A 1 80 ? 13.305 -0.967 -6.766 1.00 83.31 80 LEU A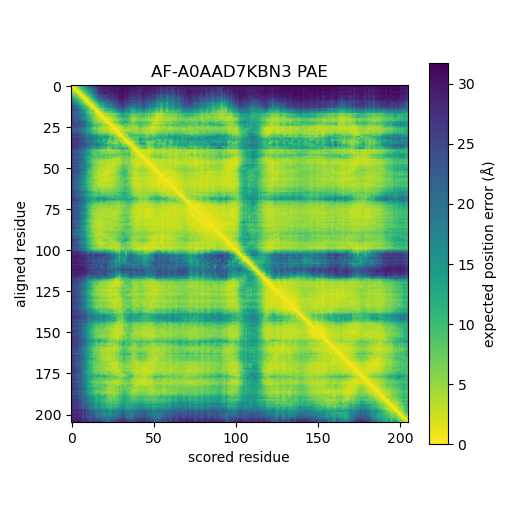 C 1
ATOM 589 O O . LEU A 1 80 ? 13.882 -0.236 -5.963 1.00 83.31 80 LEU A O 1
ATOM 593 N N . SER A 1 81 ? 13.510 -2.287 -6.801 1.00 83.50 81 SER A N 1
ATOM 594 C CA . SER A 1 81 ? 14.467 -2.975 -5.925 1.00 83.50 81 SER A CA 1
ATOM 595 C C . SER A 1 81 ? 15.896 -2.482 -6.167 1.00 83.50 81 SER A C 1
ATOM 597 O O . SER A 1 81 ? 16.601 -2.161 -5.212 1.00 83.50 81 SER A O 1
ATOM 599 N N . GLY A 1 82 ? 16.311 -2.346 -7.431 1.00 85.62 82 GLY A N 1
ATOM 600 C CA . GLY A 1 82 ? 17.614 -1.786 -7.798 1.00 85.62 82 GLY A CA 1
ATOM 601 C C . GLY A 1 82 ? 17.771 -0.327 -7.364 1.00 85.62 82 GLY A C 1
ATOM 602 O O . GLY A 1 82 ? 18.800 0.041 -6.803 1.00 85.62 82 GLY A O 1
ATOM 603 N N . PHE A 1 83 ? 16.728 0.488 -7.540 1.00 86.19 83 PHE A N 1
ATOM 604 C CA . PHE A 1 83 ? 16.709 1.889 -7.118 1.00 86.19 83 PHE A CA 1
ATOM 605 C C . PHE A 1 83 ? 16.889 2.046 -5.598 1.00 86.19 83 PHE A C 1
ATOM 607 O O . PHE A 1 83 ? 17.739 2.817 -5.146 1.00 86.19 83 PHE A O 1
ATOM 614 N N . ILE A 1 84 ? 16.145 1.275 -4.798 1.00 82.69 84 ILE A N 1
ATOM 615 C CA . ILE A 1 84 ? 16.263 1.280 -3.331 1.00 82.69 84 ILE A CA 1
ATOM 616 C C . ILE A 1 84 ? 17.634 0.747 -2.897 1.00 82.69 84 ILE A C 1
ATOM 618 O O . ILE A 1 84 ? 18.266 1.306 -1.996 1.00 82.69 84 ILE A O 1
ATOM 622 N N . TYR A 1 85 ? 18.117 -0.318 -3.539 1.00 85.19 85 TYR A N 1
ATOM 623 C CA . TYR A 1 85 ? 19.400 -0.923 -3.195 1.00 85.19 85 TYR A CA 1
ATOM 624 C C . TYR A 1 85 ? 20.579 0.007 -3.504 1.00 85.19 85 TYR A C 1
ATOM 626 O O . TYR A 1 85 ? 21.466 0.163 -2.668 1.00 85.19 85 TYR A O 1
ATOM 634 N N . ALA A 1 86 ? 20.557 0.702 -4.644 1.00 88.00 86 ALA A N 1
ATOM 635 C CA . ALA A 1 86 ? 21.569 1.697 -4.999 1.00 88.00 86 ALA A CA 1
ATOM 636 C C . ALA A 1 86 ? 21.626 2.840 -3.972 1.00 88.00 86 ALA A C 1
ATOM 638 O O . ALA A 1 86 ? 22.701 3.266 -3.550 1.00 88.00 86 ALA A O 1
ATOM 639 N N . ARG A 1 87 ? 20.462 3.300 -3.502 1.00 86.00 87 ARG A N 1
ATOM 640 C CA . ARG A 1 87 ? 20.361 4.304 -2.433 1.00 86.00 87 ARG A CA 1
ATOM 641 C C . ARG A 1 87 ? 20.958 3.826 -1.117 1.00 86.00 87 ARG A C 1
ATOM 643 O O . ARG A 1 87 ? 21.692 4.566 -0.464 1.00 86.00 87 ARG A O 1
ATOM 650 N N . ARG A 1 88 ? 20.694 2.569 -0.762 1.00 84.50 88 ARG A N 1
ATOM 651 C CA . ARG A 1 88 ? 21.273 1.929 0.421 1.00 84.50 88 ARG A CA 1
ATOM 652 C C . ARG A 1 88 ? 22.792 1.803 0.319 1.00 84.50 88 ARG A C 1
ATOM 654 O O . ARG A 1 88 ? 23.472 2.104 1.294 1.00 84.50 88 ARG A O 1
ATOM 661 N N . ALA A 1 89 ? 23.314 1.394 -0.836 1.00 88.62 89 ALA A N 1
ATOM 662 C CA . ALA A 1 89 ? 24.753 1.270 -1.067 1.00 88.62 89 ALA A CA 1
ATOM 663 C C . ALA A 1 89 ? 25.480 2.616 -0.899 1.00 88.62 89 ALA A C 1
ATOM 665 O O . ALA A 1 89 ? 26.563 2.667 -0.328 1.00 88.62 89 ALA A O 1
ATOM 666 N N . ASN A 1 90 ? 24.832 3.715 -1.293 1.00 89.12 90 ASN A N 1
ATOM 667 C CA . ASN A 1 90 ? 25.342 5.077 -1.122 1.00 89.12 90 ASN A CA 1
ATOM 668 C C . ASN A 1 90 ? 25.095 5.667 0.280 1.00 89.12 90 ASN A C 1
ATOM 670 O O . ASN A 1 90 ? 25.183 6.882 0.451 1.00 89.12 90 ASN A O 1
ATOM 674 N N . MET A 1 91 ? 24.740 4.845 1.276 1.00 86.06 91 MET A N 1
ATOM 675 C CA . MET A 1 91 ? 24.447 5.279 2.651 1.00 86.06 91 MET A CA 1
ATOM 676 C C . MET A 1 91 ? 23.368 6.379 2.748 1.00 86.06 91 MET A C 1
ATOM 678 O O . MET A 1 91 ? 23.325 7.132 3.719 1.00 86.06 91 MET A O 1
ATOM 682 N N . ASN A 1 92 ? 22.463 6.451 1.764 1.00 84.56 92 ASN A N 1
ATOM 683 C CA . ASN A 1 92 ? 21.314 7.361 1.737 1.00 84.56 92 ASN A CA 1
ATOM 684 C C . ASN A 1 92 ? 20.015 6.569 1.483 1.00 84.56 92 ASN A C 1
ATOM 686 O O . ASN A 1 92 ? 19.440 6.668 0.394 1.00 84.56 92 ASN A O 1
ATOM 690 N N . PRO A 1 93 ? 19.583 5.709 2.427 1.00 83.88 93 PRO A N 1
ATOM 691 C CA . PRO A 1 93 ? 18.442 4.824 2.225 1.00 83.88 93 PRO A CA 1
ATOM 692 C C . PRO A 1 93 ? 17.109 5.586 2.207 1.00 83.88 93 PRO A C 1
ATOM 694 O O . PRO A 1 93 ? 16.924 6.581 2.903 1.00 83.88 93 PRO A O 1
ATOM 697 N N . LEU A 1 94 ? 16.140 5.054 1.461 1.00 83.44 94 LEU A N 1
ATOM 698 C CA . LEU A 1 94 ? 14.750 5.510 1.515 1.00 83.44 94 LEU A CA 1
ATOM 699 C C . LEU A 1 94 ? 13.998 4.760 2.624 1.00 83.44 94 LEU A C 1
ATOM 701 O O . LEU A 1 94 ? 14.012 3.531 2.668 1.00 83.44 94 LEU A O 1
ATOM 705 N N . TRP A 1 95 ? 13.310 5.495 3.498 1.00 80.75 95 TRP A N 1
ATOM 706 C CA . TRP A 1 95 ? 12.630 4.975 4.696 1.00 80.75 95 TRP A CA 1
ATOM 707 C C . TRP A 1 95 ? 11.207 4.470 4.424 1.00 80.75 95 TRP A C 1
ATOM 709 O O . TRP A 1 95 ? 10.271 4.749 5.176 1.00 80.75 95 TRP A O 1
ATOM 719 N N . ASN A 1 96 ? 11.031 3.739 3.324 1.00 82.31 96 ASN A N 1
ATOM 720 C CA . ASN A 1 96 ? 9.708 3.405 2.810 1.00 82.31 96 ASN A CA 1
ATOM 721 C C . ASN A 1 96 ? 9.514 1.899 2.627 1.00 82.31 96 ASN A C 1
ATOM 723 O O . ASN A 1 96 ? 10.447 1.167 2.306 1.00 82.31 96 ASN A O 1
ATOM 727 N N . LEU A 1 97 ? 8.266 1.455 2.784 1.00 81.75 97 LEU A N 1
ATOM 728 C CA . LEU A 1 97 ? 7.827 0.086 2.529 1.00 81.75 97 LEU A CA 1
ATOM 729 C C . LEU A 1 97 ? 6.916 0.061 1.313 1.00 81.75 97 LEU A C 1
ATOM 731 O O . LEU A 1 97 ? 5.860 0.693 1.343 1.00 81.75 97 LEU A O 1
ATOM 735 N N . TRP A 1 98 ? 7.316 -0.620 0.243 1.00 79.44 98 TRP A N 1
ATOM 736 C CA . TRP A 1 98 ? 6.605 -0.542 -1.036 1.00 79.44 98 TRP A CA 1
ATOM 737 C C . TRP A 1 98 ? 5.852 -1.835 -1.313 1.00 79.44 98 TRP A C 1
ATOM 739 O O . TRP A 1 98 ? 6.333 -2.931 -1.019 1.00 79.44 98 TRP A O 1
ATOM 749 N N . LEU A 1 99 ? 4.669 -1.688 -1.895 1.00 79.81 99 LEU A N 1
ATOM 750 C CA . LEU A 1 99 ? 3.875 -2.755 -2.472 1.00 79.81 99 LEU A CA 1
ATOM 751 C C . LEU A 1 99 ? 3.725 -2.476 -3.963 1.00 79.81 99 LEU A C 1
ATOM 753 O O . LEU A 1 99 ? 3.271 -1.404 -4.359 1.00 79.81 99 LEU A O 1
ATOM 757 N N . VAL A 1 100 ? 4.085 -3.459 -4.778 1.00 80.62 100 VAL A N 1
ATOM 758 C CA . VAL A 1 100 ? 3.839 -3.439 -6.221 1.00 80.62 100 VAL A CA 1
ATOM 759 C C . VAL A 1 100 ? 2.781 -4.491 -6.508 1.00 80.62 100 VAL A C 1
ATOM 761 O O . VAL A 1 100 ? 2.979 -5.665 -6.192 1.00 80.62 100 VAL A O 1
ATOM 764 N N . GLY A 1 101 ? 1.650 -4.060 -7.062 1.00 70.50 101 GLY A N 1
ATOM 765 C CA . GLY A 1 101 ? 0.523 -4.923 -7.398 1.00 70.50 101 GLY A CA 1
ATOM 766 C C . GLY A 1 101 ? 0.214 -4.901 -8.890 1.00 70.50 101 GLY A C 1
ATOM 767 O O . GLY A 1 101 ? 0.127 -3.836 -9.502 1.00 70.50 101 GLY A O 1
ATOM 768 N N . ARG A 1 102 ? 0.005 -6.088 -9.463 1.00 69.06 102 ARG A N 1
ATOM 769 C CA . ARG A 1 102 ? -0.658 -6.324 -10.758 1.00 69.06 102 ARG A CA 1
ATOM 770 C C . ARG A 1 102 ? -1.514 -7.577 -10.631 1.00 69.06 102 ARG A C 1
ATOM 772 O O . ARG A 1 102 ? -1.165 -8.429 -9.829 1.00 69.06 102 ARG A O 1
ATOM 779 N N . VAL A 1 103 ? -2.556 -7.718 -11.456 1.00 53.03 103 VAL A N 1
ATOM 780 C CA . VAL A 1 103 ? -3.530 -8.840 -11.497 1.00 53.03 103 VAL A CA 1
ATOM 781 C C . VAL A 1 103 ? -2.943 -10.241 -11.194 1.00 53.03 103 VAL A C 1
ATOM 783 O O . VAL A 1 103 ? -3.643 -11.086 -10.652 1.00 53.03 103 VAL A O 1
ATOM 786 N N . PHE A 1 104 ? -1.652 -10.487 -11.459 1.00 45.72 104 PHE A N 1
ATOM 787 C CA . PHE A 1 104 ? -0.985 -11.773 -11.232 1.00 45.72 104 PHE A CA 1
ATOM 788 C C . PHE A 1 104 ? 0.164 -11.808 -10.199 1.00 45.72 104 PHE A C 1
ATOM 790 O O . PHE A 1 104 ? 0.708 -12.884 -9.990 1.00 45.72 104 PHE A O 1
ATOM 797 N N . LEU A 1 105 ? 0.541 -10.711 -9.525 1.00 43.88 105 LEU A N 1
ATOM 798 C CA . LEU A 1 105 ? 1.590 -10.720 -8.486 1.00 43.88 105 LEU A CA 1
ATOM 799 C C . LEU A 1 105 ? 1.453 -9.539 -7.512 1.00 43.88 105 LEU A C 1
ATOM 801 O O . LEU A 1 105 ? 1.333 -8.387 -7.937 1.00 43.88 105 LEU A O 1
ATOM 805 N N . ILE A 1 106 ? 1.547 -9.829 -6.211 1.00 49.03 106 ILE A N 1
ATOM 806 C CA . ILE A 1 106 ? 1.790 -8.826 -5.169 1.00 49.03 106 ILE A CA 1
ATOM 807 C C . ILE A 1 106 ? 3.217 -9.041 -4.668 1.00 49.03 106 ILE A C 1
ATOM 809 O O . ILE A 1 106 ? 3.531 -10.124 -4.187 1.00 49.03 106 ILE A O 1
ATOM 813 N N . CYS A 1 107 ? 4.074 -8.028 -4.778 1.00 44.66 107 CYS A N 1
ATOM 814 C CA . CYS A 1 107 ? 5.427 -8.061 -4.226 1.00 44.66 107 CYS A CA 1
ATOM 815 C C . CYS A 1 107 ? 5.573 -6.974 -3.157 1.00 44.66 107 CYS A C 1
ATOM 817 O O . CYS A 1 107 ? 5.285 -5.802 -3.410 1.00 44.66 107 CYS A O 1
ATOM 819 N N . ARG A 1 108 ? 6.036 -7.356 -1.963 1.00 40.91 108 ARG A N 1
ATOM 820 C CA . ARG A 1 108 ? 6.397 -6.437 -0.874 1.00 40.91 108 ARG A CA 1
ATOM 821 C C . ARG A 1 108 ? 7.901 -6.194 -0.893 1.00 40.91 108 ARG A C 1
ATOM 823 O O . ARG A 1 108 ? 8.659 -7.140 -1.038 1.00 40.91 108 ARG A O 1
ATOM 830 N N . HIS A 1 109 ? 8.335 -4.956 -0.676 1.00 43.28 109 HIS A N 1
ATOM 831 C CA . HIS A 1 109 ? 9.737 -4.654 -0.400 1.00 43.28 109 HIS A CA 1
ATOM 832 C C . HIS A 1 109 ? 9.864 -3.965 0.959 1.00 43.28 109 HIS A C 1
ATOM 834 O O . HIS A 1 109 ? 9.239 -2.935 1.212 1.00 43.28 109 HIS A O 1
ATOM 840 N N . SER A 1 110 ? 10.654 -4.575 1.841 1.00 38.03 110 SER A N 1
ATOM 841 C CA . SER A 1 110 ? 11.051 -4.039 3.141 1.00 38.03 110 SER A CA 1
ATOM 842 C C . SER A 1 110 ? 12.565 -3.851 3.167 1.00 38.03 110 SER A C 1
ATOM 844 O O . SER A 1 110 ? 13.279 -4.483 2.394 1.00 38.03 110 SER A O 1
ATOM 846 N N . PHE A 1 111 ? 13.062 -3.031 4.096 1.00 40.47 111 PHE A N 1
ATOM 847 C CA . PHE A 1 111 ? 14.492 -2.871 4.408 1.00 40.47 111 PHE A CA 1
ATOM 848 C C . PHE A 1 111 ? 15.222 -4.215 4.645 1.00 40.47 111 PHE A C 1
ATOM 850 O O . PHE A 1 111 ? 16.437 -4.325 4.452 1.00 40.47 111 PHE A O 1
ATOM 857 N N . LEU A 1 112 ? 14.460 -5.249 5.009 1.00 36.25 112 LEU A N 1
ATOM 858 C CA . LEU A 1 112 ? 14.854 -6.650 5.002 1.00 36.25 112 LEU A CA 1
ATOM 859 C C . LEU A 1 112 ? 14.198 -7.318 3.780 1.00 36.25 112 LEU A C 1
ATOM 861 O O . LEU A 1 112 ? 12.975 -7.447 3.734 1.00 36.25 112 LEU A O 1
ATOM 865 N N . VAL A 1 113 ? 15.000 -7.661 2.772 1.00 34.28 113 VAL A N 1
ATOM 866 C CA . VAL A 1 113 ? 14.569 -8.274 1.505 1.00 34.28 113 VAL A CA 1
ATOM 867 C C . VAL A 1 113 ? 13.549 -9.390 1.758 1.00 34.28 113 VAL A C 1
ATOM 869 O O . VAL A 1 113 ? 13.859 -10.367 2.432 1.00 34.28 113 VAL A O 1
ATOM 872 N N . LEU A 1 114 ? 12.339 -9.263 1.205 1.00 34.69 114 LEU A N 1
ATOM 873 C CA . LEU A 1 114 ? 11.394 -10.376 1.126 1.00 34.69 114 LEU A CA 1
ATOM 874 C C . LEU A 1 114 ? 10.505 -10.242 -0.113 1.00 34.69 114 LEU A C 1
ATOM 876 O O . LEU A 1 114 ? 9.451 -9.616 -0.071 1.00 34.69 114 LEU A O 1
ATOM 880 N N . ILE A 1 115 ? 10.923 -10.871 -1.209 1.00 40.75 115 ILE A N 1
ATOM 881 C CA . ILE A 1 115 ? 10.085 -11.082 -2.391 1.00 40.75 115 ILE A CA 1
ATOM 882 C C . ILE A 1 115 ? 9.023 -12.101 -1.974 1.00 40.75 115 ILE A C 1
ATOM 884 O O . ILE A 1 115 ? 9.328 -13.273 -1.770 1.00 40.75 115 ILE A O 1
ATOM 888 N N . CYS A 1 116 ? 7.789 -11.665 -1.749 1.00 43.06 116 CYS A N 1
ATOM 889 C CA . CYS A 1 116 ? 6.726 -12.571 -1.335 1.00 43.06 116 CYS A CA 1
ATOM 890 C C . CYS A 1 116 ? 5.486 -12.340 -2.181 1.00 43.06 116 CYS A C 1
ATOM 892 O O . CYS A 1 116 ? 4.759 -11.377 -1.945 1.00 43.06 116 CYS A O 1
ATOM 894 N N . ALA A 1 117 ? 5.264 -13.260 -3.122 1.00 54.81 117 ALA A N 1
ATOM 895 C CA . ALA A 1 117 ? 3.994 -13.486 -3.795 1.00 54.81 117 ALA A CA 1
ATOM 896 C C . ALA A 1 117 ? 2.985 -14.022 -2.768 1.00 54.81 117 ALA A C 1
ATOM 898 O O . ALA A 1 117 ? 2.780 -15.224 -2.643 1.00 54.81 117 ALA A O 1
ATOM 899 N N . LYS A 1 118 ? 2.415 -13.125 -1.961 1.00 59.81 118 LYS A N 1
ATOM 900 C CA . LYS A 1 118 ? 1.351 -13.449 -1.004 1.00 59.81 118 LYS A CA 1
ATOM 901 C C . LYS A 1 118 ? 0.022 -12.932 -1.540 1.00 59.81 118 LYS A C 1
ATOM 903 O O . LYS A 1 118 ? -0.015 -11.881 -2.171 1.00 59.81 118 LYS A O 1
ATOM 908 N N . GLN A 1 119 ? -1.061 -13.657 -1.270 1.00 71.56 119 GLN A N 1
ATOM 909 C CA . GLN A 1 119 ? -2.422 -13.281 -1.680 1.00 71.56 119 GLN A CA 1
ATOM 910 C C . GLN A 1 119 ? -2.897 -11.992 -1.000 1.00 71.56 119 GLN A C 1
ATOM 912 O O . GLN A 1 119 ? -3.703 -11.253 -1.550 1.00 71.56 119 GLN A O 1
ATOM 917 N N . MET A 1 120 ? -2.371 -11.693 0.185 1.00 76.00 120 MET A N 1
ATOM 918 C CA . MET A 1 120 ? -2.665 -10.466 0.909 1.00 76.00 120 MET A CA 1
ATOM 919 C C . MET A 1 120 ? -1.418 -9.948 1.621 1.00 76.00 120 MET A C 1
ATOM 921 O O . MET A 1 120 ? -0.580 -10.710 2.118 1.00 76.00 120 MET A O 1
ATOM 925 N N . LEU A 1 121 ? -1.265 -8.628 1.609 1.00 81.25 121 LEU A N 1
ATOM 926 C CA . LEU A 1 121 ? -0.106 -7.930 2.141 1.00 81.25 121 LEU A CA 1
ATOM 927 C C . LEU A 1 121 ? -0.538 -6.646 2.836 1.00 81.25 121 LEU A C 1
ATOM 929 O O . LEU A 1 121 ? -1.292 -5.846 2.298 1.00 81.25 121 LEU A O 1
ATOM 933 N N . ALA A 1 122 ? -0.002 -6.426 4.027 1.00 82.25 122 ALA A N 1
ATOM 934 C CA . ALA A 1 122 ? -0.218 -5.217 4.802 1.00 82.25 122 ALA A CA 1
ATOM 935 C C . ALA A 1 122 ? 1.138 -4.649 5.251 1.00 82.25 122 ALA A C 1
ATOM 937 O O . ALA A 1 122 ? 2.076 -5.407 5.510 1.00 82.25 122 ALA A O 1
ATOM 938 N N . THR A 1 123 ? 1.286 -3.325 5.299 1.00 83.75 123 THR A N 1
ATOM 939 C CA . THR A 1 123 ? 2.538 -2.647 5.681 1.00 83.75 123 THR A CA 1
ATOM 940 C C . THR A 1 123 ? 2.426 -1.929 7.026 1.00 83.75 123 THR A C 1
ATOM 942 O O . THR A 1 123 ? 1.336 -1.574 7.483 1.00 83.75 123 THR A O 1
ATOM 945 N N . GLY A 1 124 ? 3.569 -1.721 7.685 1.00 82.69 124 GLY A N 1
ATOM 946 C CA . GLY A 1 124 ? 3.629 -1.027 8.973 1.00 82.69 124 GLY A CA 1
ATOM 947 C C . GLY A 1 124 ? 2.808 -1.729 10.058 1.00 82.69 124 GLY A C 1
ATOM 948 O O . GLY A 1 124 ? 2.780 -2.957 10.127 1.00 82.69 124 GLY A O 1
ATOM 949 N N . TYR A 1 125 ? 2.101 -0.947 10.875 1.00 84.19 125 TYR A N 1
ATOM 950 C CA . TYR A 1 125 ? 1.284 -1.447 11.987 1.00 84.19 125 TYR A CA 1
ATOM 951 C C . TYR A 1 125 ? 0.173 -2.410 11.535 1.00 84.19 125 TYR A C 1
ATOM 953 O O . TYR A 1 125 ? -0.116 -3.409 12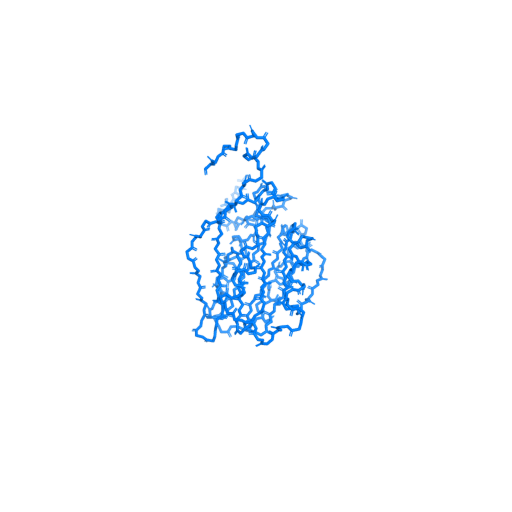.194 1.00 84.19 125 TYR A O 1
ATOM 961 N N . SER A 1 126 ? -0.385 -2.177 10.343 1.00 82.62 126 SER A N 1
ATOM 962 C CA . SER A 1 126 ? -1.429 -3.035 9.778 1.00 82.62 126 SER A CA 1
ATOM 963 C C . SER A 1 126 ? -0.963 -4.467 9.492 1.00 82.62 126 SER A C 1
ATOM 965 O O . SER A 1 126 ? -1.783 -5.382 9.497 1.00 82.62 126 SER A O 1
ATOM 967 N N . ALA A 1 127 ? 0.346 -4.689 9.325 1.00 84.50 127 ALA A N 1
ATOM 968 C CA . ALA A 1 127 ? 0.910 -6.028 9.169 1.00 84.50 127 ALA A CA 1
ATOM 969 C C . ALA A 1 127 ? 0.732 -6.899 10.423 1.00 84.50 127 ALA A C 1
ATOM 971 O O . ALA A 1 127 ? 0.727 -8.119 10.315 1.00 84.50 127 ALA A O 1
ATOM 972 N N . HIS A 1 128 ? 0.588 -6.289 11.601 1.00 86.44 128 HIS A N 1
ATOM 973 C CA . HIS A 1 128 ? 0.439 -7.015 12.862 1.00 86.44 128 HIS A CA 1
ATOM 974 C C . HIS A 1 128 ? -1.025 -7.265 13.229 1.00 86.44 128 HIS A C 1
ATOM 976 O O . HIS A 1 128 ? -1.332 -8.292 13.822 1.00 86.44 128 HIS A O 1
ATOM 982 N N . ILE A 1 129 ? -1.927 -6.346 12.865 1.00 86.81 129 ILE A N 1
ATOM 983 C CA . ILE A 1 129 ? -3.346 -6.423 13.246 1.00 86.81 129 ILE A CA 1
ATOM 984 C C . ILE A 1 129 ? -4.227 -6.873 12.086 1.00 86.81 129 ILE A C 1
ATOM 986 O O . ILE A 1 129 ? -4.998 -7.814 12.233 1.00 86.81 129 ILE A O 1
ATOM 990 N N . ALA A 1 130 ? -4.132 -6.222 10.927 1.00 84.06 130 ALA A N 1
ATOM 991 C CA . ALA A 1 130 ? -5.003 -6.566 9.810 1.00 84.06 130 ALA A CA 1
ATOM 992 C C . ALA A 1 130 ? -4.566 -7.852 9.129 1.00 84.06 130 ALA A C 1
ATOM 994 O O . ALA A 1 130 ? -5.421 -8.637 8.761 1.00 84.06 130 ALA A O 1
ATOM 995 N N . GLN A 1 131 ? -3.266 -8.110 8.988 1.00 85.69 131 GLN A N 1
ATOM 996 C CA . GLN A 1 131 ? -2.810 -9.313 8.293 1.00 85.69 131 GLN A CA 1
ATOM 997 C C . GLN A 1 131 ? -3.408 -10.630 8.837 1.00 85.69 131 GLN A C 1
ATOM 999 O O . GLN A 1 131 ? -3.882 -11.408 8.016 1.00 85.69 131 GLN A O 1
ATOM 1004 N N . PRO A 1 132 ? -3.473 -10.903 10.158 1.00 87.56 132 PRO A N 1
ATOM 1005 C CA . PRO A 1 132 ? -4.149 -12.107 10.651 1.00 87.56 132 PRO A CA 1
ATOM 1006 C C . PRO A 1 132 ? -5.671 -12.087 10.439 1.00 87.56 132 PRO A C 1
ATOM 1008 O O . PRO A 1 132 ? -6.254 -13.140 10.205 1.00 87.56 132 PRO A O 1
ATOM 1011 N N . LEU A 1 133 ? -6.325 -10.921 10.485 1.00 85.94 133 LEU A N 1
ATOM 1012 C CA . LEU A 1 133 ? -7.763 -10.808 10.194 1.00 85.94 133 LEU A CA 1
ATOM 1013 C C . LEU A 1 133 ? -8.056 -11.113 8.722 1.00 85.94 133 LEU A C 1
ATOM 1015 O O . LEU A 1 133 ? -8.943 -11.900 8.416 1.00 85.94 133 LEU A O 1
ATOM 1019 N N . LEU A 1 134 ? -7.250 -10.545 7.826 1.00 82.31 134 LEU A N 1
ATOM 1020 C CA . LEU A 1 134 ? -7.309 -10.787 6.390 1.00 82.31 134 LEU A CA 1
ATOM 1021 C C . LEU A 1 134 ? -7.033 -12.256 6.060 1.00 82.31 134 LEU A C 1
ATOM 1023 O O . LEU A 1 134 ? -7.714 -12.825 5.215 1.00 82.31 134 LEU A O 1
ATOM 1027 N N . LEU A 1 135 ? -6.073 -12.880 6.750 1.00 83.62 135 LEU A N 1
ATOM 1028 C CA . LEU A 1 135 ? -5.739 -14.289 6.549 1.00 83.62 135 LEU A CA 1
ATOM 1029 C C . LEU A 1 135 ? -6.943 -15.197 6.785 1.00 83.62 135 LEU A C 1
ATOM 1031 O O . LEU A 1 135 ? -7.262 -16.002 5.923 1.00 83.62 135 LEU A O 1
ATOM 1035 N N . ARG A 1 136 ? -7.659 -15.000 7.896 1.00 85.06 136 ARG A N 1
ATOM 1036 C CA . ARG A 1 136 ? -8.824 -15.822 8.260 1.00 85.06 136 ARG A CA 1
ATOM 1037 C C . ARG A 1 136 ? -9.957 -15.768 7.237 1.00 85.06 136 ARG A C 1
ATOM 1039 O O . ARG A 1 136 ? -10.759 -16.690 7.195 1.00 85.06 136 ARG A O 1
ATOM 1046 N N . VAL A 1 137 ? -10.054 -14.679 6.476 1.00 82.06 137 VAL A N 1
ATOM 1047 C CA . VAL A 1 137 ? -11.101 -14.498 5.461 1.00 82.06 137 VAL A CA 1
ATOM 1048 C C . VAL A 1 137 ? -10.646 -14.996 4.088 1.00 82.06 137 VAL A C 1
ATOM 1050 O O . VAL A 1 137 ? -11.456 -15.489 3.311 1.00 82.06 137 VAL A O 1
ATOM 1053 N N . VAL A 1 138 ? -9.355 -14.863 3.778 1.00 78.94 138 VAL A N 1
ATOM 1054 C CA . VAL A 1 138 ? -8.796 -15.236 2.471 1.00 78.94 138 VAL A CA 1
ATOM 1055 C C . VAL A 1 138 ? -8.455 -16.729 2.394 1.00 78.94 138 VAL A C 1
ATOM 1057 O O . VAL A 1 138 ? -8.563 -17.307 1.314 1.00 78.94 138 VAL A O 1
ATOM 1060 N N . GLU A 1 139 ? -8.089 -17.371 3.511 1.00 80.25 139 GLU A N 1
ATOM 1061 C CA . GLU A 1 139 ? -7.808 -18.812 3.572 1.00 80.25 139 GLU A CA 1
ATOM 1062 C C . GLU A 1 139 ? -9.015 -19.634 3.075 1.00 80.25 139 GLU A C 1
ATOM 1064 O O . GLU A 1 139 ? -10.043 -19.727 3.741 1.00 80.25 139 GLU A O 1
ATOM 1069 N N . GLY A 1 140 ? -8.887 -20.236 1.886 1.00 73.69 140 GLY A N 1
ATOM 1070 C CA . GLY A 1 140 ? -9.915 -21.087 1.268 1.00 73.69 140 GLY A CA 1
ATOM 1071 C C . GLY A 1 140 ? -10.876 -20.388 0.293 1.00 73.69 140 GLY A C 1
ATOM 1072 O O . GLY A 1 140 ? -11.589 -21.079 -0.429 1.00 73.69 140 GLY A O 1
ATOM 1073 N N . CYS A 1 141 ? -10.856 -19.053 0.204 1.00 70.88 141 CYS A N 1
ATOM 1074 C CA . CYS A 1 141 ? -11.739 -18.249 -0.664 1.00 70.88 141 CYS A CA 1
ATOM 1075 C C . CYS A 1 141 ? -10.983 -17.516 -1.789 1.00 70.88 141 CYS A C 1
ATOM 1077 O O . CYS A 1 141 ? -11.458 -16.526 -2.346 1.00 70.88 141 CYS A O 1
ATOM 1079 N N . GLU A 1 142 ? -9.779 -17.984 -2.115 1.00 65.06 142 GLU A N 1
ATOM 1080 C CA . GLU A 1 142 ? -8.794 -17.251 -2.919 1.00 65.06 142 GLU A CA 1
ATOM 1081 C C . GLU A 1 142 ? -9.264 -16.924 -4.347 1.00 65.06 142 GLU A C 1
ATOM 1083 O O . GLU A 1 142 ? -8.993 -15.833 -4.853 1.00 65.06 142 GLU A O 1
ATOM 1088 N N . ASP A 1 143 ? -9.995 -17.846 -4.978 1.00 67.94 143 ASP A N 1
ATOM 1089 C CA . ASP A 1 143 ? -10.474 -17.711 -6.361 1.00 67.94 143 ASP A CA 1
ATOM 1090 C C . ASP A 1 143 ? -11.936 -17.236 -6.451 1.00 67.94 143 ASP A C 1
ATOM 1092 O O . ASP A 1 143 ? -12.409 -16.829 -7.518 1.00 67.94 143 ASP A O 1
ATOM 1096 N N . THR A 1 144 ? -12.662 -17.270 -5.330 1.00 76.75 144 THR A N 1
ATOM 1097 C CA . THR A 1 144 ? -14.095 -16.952 -5.258 1.00 76.75 144 THR A CA 1
ATOM 1098 C C . THR A 1 144 ? -14.378 -15.523 -4.812 1.00 76.75 144 THR A C 1
ATOM 1100 O O . THR A 1 144 ? -15.487 -15.048 -5.036 1.00 76.75 144 THR A O 1
ATOM 1103 N N . LEU A 1 145 ? -13.400 -14.831 -4.216 1.00 76.25 145 LEU A N 1
ATOM 1104 C CA . LEU A 1 145 ? -13.602 -13.498 -3.650 1.00 76.25 145 LEU A CA 1
ATOM 1105 C C . LEU A 1 145 ? -14.023 -12.477 -4.724 1.00 76.25 145 LEU A C 1
ATOM 1107 O O . LEU A 1 145 ? -13.329 -12.262 -5.728 1.00 76.25 145 LEU A O 1
ATOM 1111 N N . GLU A 1 146 ? -15.157 -11.815 -4.499 1.00 82.38 146 GLU A N 1
ATOM 1112 C CA . GLU A 1 146 ? -15.643 -10.736 -5.362 1.00 82.38 146 GLU A CA 1
ATOM 1113 C C . GLU A 1 146 ? -15.088 -9.366 -4.945 1.00 82.38 146 GLU A C 1
ATOM 1115 O O . GLU A 1 146 ? -14.674 -9.149 -3.806 1.00 82.38 146 GLU A O 1
ATOM 1120 N N . GLU A 1 147 ? -15.112 -8.396 -5.866 1.00 80.31 147 GLU A N 1
ATOM 1121 C CA . GLU A 1 147 ? -14.602 -7.036 -5.624 1.00 80.31 147 GLU A CA 1
ATOM 1122 C C . GLU A 1 147 ? -15.275 -6.357 -4.424 1.00 80.31 147 GLU A C 1
ATOM 1124 O O . GLU A 1 147 ? -14.610 -5.737 -3.592 1.00 80.31 147 GLU A O 1
ATOM 1129 N N . VAL A 1 148 ? -16.600 -6.490 -4.323 1.00 84.62 148 VAL A N 1
ATOM 1130 C CA . VAL A 1 148 ? -17.400 -5.864 -3.263 1.00 84.62 148 VAL A CA 1
ATOM 1131 C C . VAL A 1 148 ? -17.052 -6.454 -1.900 1.00 84.62 148 VAL A C 1
ATOM 1133 O O . VAL A 1 148 ? -16.970 -5.726 -0.910 1.00 84.62 148 VAL A O 1
ATOM 1136 N N . GLU A 1 149 ? -16.824 -7.762 -1.845 1.00 84.50 149 GLU A N 1
ATOM 1137 C CA . GLU A 1 149 ? -16.430 -8.463 -0.628 1.00 84.50 149 GLU A CA 1
ATOM 1138 C C . GLU A 1 149 ? -15.007 -8.075 -0.209 1.00 84.50 149 GLU A C 1
ATOM 1140 O O . GLU A 1 149 ? -14.791 -7.681 0.937 1.00 84.50 149 GLU A O 1
ATOM 1145 N N . ALA A 1 150 ? -14.065 -8.041 -1.156 1.00 82.00 150 ALA A N 1
ATOM 1146 C CA . ALA A 1 150 ? -12.698 -7.583 -0.916 1.00 82.00 150 ALA A CA 1
ATOM 1147 C C . ALA A 1 150 ? -12.646 -6.140 -0.380 1.00 82.00 150 ALA A C 1
ATOM 1149 O O . ALA A 1 150 ? -11.872 -5.838 0.531 1.00 82.00 150 ALA A O 1
ATOM 1150 N N . CYS A 1 151 ? -13.491 -5.247 -0.910 1.00 82.19 151 CYS A N 1
ATOM 1151 C CA . CYS A 1 151 ? -13.604 -3.875 -0.413 1.00 82.19 151 CYS A CA 1
ATOM 1152 C C . CYS A 1 151 ? -14.110 -3.836 1.032 1.00 82.19 151 CYS A C 1
ATOM 1154 O O . CYS A 1 151 ? -13.508 -3.156 1.857 1.00 82.19 151 CYS A O 1
ATOM 1156 N N . LYS A 1 152 ? -15.151 -4.609 1.367 1.00 85.56 152 LYS A N 1
ATOM 1157 C CA . LYS A 1 152 ? -15.675 -4.693 2.741 1.00 85.56 152 LYS A CA 1
ATOM 1158 C C . LYS A 1 152 ? -14.628 -5.211 3.727 1.00 85.56 152 LYS A C 1
ATOM 1160 O O . LYS A 1 152 ? -14.473 -4.643 4.800 1.00 85.56 152 LYS A O 1
ATOM 1165 N N . ILE A 1 153 ? -13.863 -6.230 3.337 1.00 83.94 153 ILE A N 1
ATOM 1166 C CA . ILE A 1 153 ? -12.780 -6.794 4.155 1.00 83.94 153 ILE A CA 1
ATOM 1167 C C . ILE A 1 153 ? -11.655 -5.764 4.383 1.00 83.94 153 ILE A C 1
ATOM 1169 O O . ILE A 1 153 ? -11.017 -5.725 5.435 1.00 83.94 153 ILE A O 1
ATOM 1173 N N . LEU A 1 154 ? -11.391 -4.882 3.417 1.00 80.44 154 LEU A N 1
ATOM 1174 C CA . LEU A 1 154 ? -10.441 -3.780 3.601 1.00 80.44 154 LEU A CA 1
ATOM 1175 C C . LEU A 1 154 ? -11.005 -2.622 4.429 1.00 80.44 154 LEU A C 1
ATOM 1177 O O . LEU A 1 154 ? -10.236 -1.872 5.034 1.00 80.44 154 LEU A O 1
ATOM 1181 N N . GLU A 1 155 ? -12.321 -2.481 4.511 1.00 81.88 155 GLU A N 1
ATOM 1182 C CA . GLU A 1 155 ? -12.999 -1.486 5.345 1.00 81.88 155 GLU A CA 1
ATOM 1183 C C . GLU A 1 155 ? -13.053 -1.877 6.836 1.00 81.88 155 GLU A C 1
ATOM 1185 O O . GLU A 1 155 ? -13.672 -1.178 7.634 1.00 81.88 155 GLU A O 1
ATOM 1190 N N . GLU A 1 156 ? -12.347 -2.937 7.243 1.00 79.44 156 GLU A N 1
ATOM 1191 C CA . GLU A 1 156 ? -12.224 -3.353 8.643 1.00 79.44 156 GLU A CA 1
ATOM 1192 C C . GLU A 1 156 ? -11.814 -2.199 9.577 1.00 79.44 156 GLU A C 1
ATOM 1194 O O . GLU A 1 156 ? -10.700 -1.659 9.512 1.00 79.44 156 GLU A O 1
ATOM 1199 N N . GLN A 1 157 ? -12.732 -1.847 10.482 1.00 78.81 157 GLN A N 1
ATOM 1200 C CA . GLN A 1 157 ? -12.638 -0.689 11.379 1.00 78.81 157 GLN A CA 1
ATOM 1201 C C . GLN A 1 157 ? -11.597 -0.874 12.488 1.00 78.81 157 GLN A C 1
ATOM 1203 O O . GLN A 1 157 ? -11.128 0.101 13.079 1.00 78.81 157 GLN A O 1
ATOM 1208 N N . VAL A 1 158 ? -11.198 -2.120 12.766 1.00 81.31 158 VAL A N 1
ATOM 1209 C CA . VAL A 1 158 ? -10.297 -2.471 13.875 1.00 81.31 158 VAL A CA 1
ATOM 1210 C C . VAL A 1 158 ? -8.985 -1.688 13.816 1.00 81.31 158 VAL A C 1
ATOM 1212 O O . VAL A 1 158 ? -8.484 -1.247 14.849 1.00 81.31 158 VAL A O 1
ATOM 1215 N N . LEU A 1 159 ? -8.432 -1.472 12.619 1.00 79.44 159 LEU A N 1
ATOM 1216 C CA . LEU A 1 159 ? -7.201 -0.697 12.470 1.00 79.44 159 LEU A CA 1
ATOM 1217 C C . LEU A 1 159 ? -7.383 0.770 12.830 1.00 79.44 159 LEU A C 1
ATOM 1219 O O . LEU A 1 159 ? -6.522 1.324 13.507 1.00 79.44 159 LEU A O 1
ATOM 1223 N N . PHE A 1 160 ? -8.488 1.378 12.396 1.00 83.12 160 PHE A N 1
ATOM 1224 C CA . PHE A 1 160 ? -8.768 2.778 12.691 1.00 83.12 160 PHE A CA 1
ATOM 1225 C C . PHE A 1 160 ? -8.894 3.004 14.201 1.00 83.12 160 PHE A C 1
ATOM 1227 O O . PHE A 1 160 ? -8.332 3.945 14.750 1.00 83.12 160 PHE A O 1
ATOM 1234 N N . HIS A 1 161 ? -9.550 2.080 14.902 1.00 84.56 161 HIS A N 1
ATOM 1235 C CA . HIS A 1 161 ? -9.709 2.174 16.351 1.00 84.56 161 HIS A CA 1
ATOM 1236 C C . HIS A 1 161 ? -8.420 1.909 17.146 1.00 84.56 161 HIS A C 1
ATOM 1238 O O . HIS A 1 161 ? -8.335 2.299 18.310 1.00 84.56 161 HIS A O 1
ATOM 1244 N N . ARG A 1 162 ? -7.430 1.219 16.566 1.00 85.69 162 ARG A N 1
ATOM 1245 C CA . ARG A 1 162 ? -6.197 0.818 17.269 1.00 85.69 162 ARG A CA 1
ATOM 1246 C C . ARG A 1 162 ? -4.977 1.661 16.917 1.00 85.69 162 ARG A C 1
ATOM 1248 O O . ARG A 1 162 ? -4.075 1.764 17.744 1.00 85.69 162 ARG A O 1
ATOM 1255 N N . ASP A 1 163 ? -4.926 2.240 15.723 1.00 85.56 163 ASP A N 1
ATOM 1256 C CA . ASP A 1 163 ? -3.796 3.048 15.272 1.00 85.56 163 ASP A CA 1
ATOM 1257 C C . ASP A 1 163 ? -4.054 4.544 15.495 1.00 85.56 163 ASP A C 1
ATOM 1259 O O . ASP A 1 163 ? -4.881 5.159 14.823 1.00 85.56 163 ASP A O 1
ATOM 1263 N N . VAL A 1 164 ? -3.267 5.147 16.390 1.00 82.44 164 VAL A N 1
ATOM 1264 C CA . VAL A 1 164 ? -3.306 6.584 16.731 1.00 82.44 164 VAL A CA 1
ATOM 1265 C C . VAL A 1 164 ? -2.959 7.483 15.5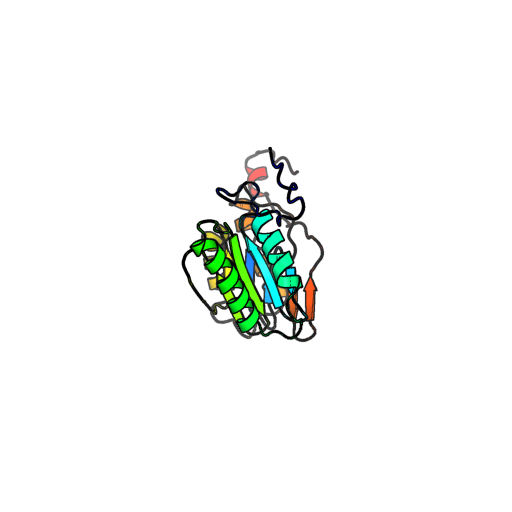38 1.00 82.44 164 VAL A C 1
ATOM 1267 O O . VAL A 1 164 ? -3.303 8.660 15.522 1.00 82.44 164 VAL A O 1
ATOM 1270 N N . ARG A 1 165 ? -2.259 6.951 14.532 1.00 82.44 165 ARG A N 1
ATOM 1271 C CA . ARG A 1 165 ? -1.826 7.705 13.348 1.00 82.44 165 ARG A CA 1
ATOM 1272 C C . ARG A 1 165 ? -2.723 7.467 12.132 1.00 82.44 165 ARG A C 1
ATOM 1274 O O . ARG A 1 165 ? -2.409 7.942 11.038 1.00 82.44 165 ARG A O 1
ATOM 1281 N N . SER A 1 166 ? -3.793 6.693 12.291 1.00 82.81 166 SER A N 1
ATOM 1282 C CA . SER A 1 166 ? -4.754 6.456 11.220 1.00 82.81 166 SER A CA 1
ATOM 1283 C C . SER A 1 166 ? -5.693 7.649 11.039 1.00 82.81 166 SER A C 1
ATOM 1285 O O . SER A 1 166 ? -5.938 8.427 11.956 1.00 82.81 166 SER A O 1
ATOM 1287 N N . ILE A 1 167 ? -6.184 7.809 9.813 1.00 85.50 167 ILE A N 1
ATOM 1288 C CA . ILE A 1 167 ? -7.177 8.818 9.439 1.00 85.50 167 ILE A CA 1
ATOM 1289 C C . ILE A 1 167 ? -8.374 8.049 8.887 1.00 85.50 167 ILE A C 1
ATOM 1291 O O . ILE A 1 167 ? -8.206 6.999 8.264 1.00 85.50 167 ILE A O 1
ATOM 1295 N N . ASP A 1 168 ? -9.573 8.565 9.117 1.00 84.62 168 ASP A N 1
ATOM 1296 C CA . ASP A 1 168 ? -10.835 7.969 8.678 1.00 84.62 168 ASP A CA 1
ATOM 1297 C C . ASP A 1 168 ? -11.062 8.071 7.161 1.00 84.62 168 ASP A C 1
ATOM 1299 O O . ASP A 1 168 ? -11.947 7.414 6.621 1.00 84.62 168 ASP A O 1
ATOM 1303 N N . GLN A 1 169 ? -10.256 8.862 6.457 1.00 86.31 169 GLN A N 1
ATOM 1304 C CA . GLN A 1 169 ? -10.270 8.980 5.006 1.00 86.31 169 GLN A CA 1
ATOM 1305 C C . GLN A 1 169 ? -9.289 8.008 4.353 1.00 86.31 169 GLN A C 1
ATOM 1307 O O . GLN A 1 169 ? -8.088 7.993 4.651 1.00 86.31 169 GLN A O 1
ATOM 1312 N N . TYR A 1 170 ? -9.793 7.231 3.399 1.00 85.00 170 TYR A N 1
ATOM 1313 C CA . TYR A 1 170 ? -8.998 6.294 2.617 1.00 85.00 170 TYR A CA 1
ATOM 1314 C C . TYR A 1 170 ? -9.408 6.308 1.143 1.00 85.00 170 TYR A C 1
ATOM 1316 O O . TYR A 1 170 ? -10.501 6.723 0.770 1.00 85.00 170 TYR A O 1
ATOM 1324 N N . GLN A 1 171 ? -8.496 5.848 0.294 1.00 85.25 171 GLN A N 1
ATOM 1325 C CA . GLN A 1 171 ? -8.734 5.622 -1.128 1.00 85.25 171 GLN A CA 1
ATOM 1326 C C . GLN A 1 171 ? -8.532 4.149 -1.421 1.00 85.25 171 GLN A C 1
ATOM 1328 O O . GLN A 1 171 ? -7.685 3.513 -0.792 1.00 85.25 171 GLN A O 1
ATOM 1333 N N . THR A 1 172 ? -9.265 3.649 -2.401 1.00 84.00 172 THR A N 1
ATOM 1334 C CA . THR A 1 172 ? -9.278 2.247 -2.786 1.00 84.00 172 THR A CA 1
ATOM 1335 C C . THR A 1 172 ? -9.006 2.172 -4.281 1.00 84.00 172 THR A C 1
ATOM 1337 O O . THR A 1 172 ? -9.687 2.832 -5.056 1.00 84.00 172 THR A O 1
ATOM 1340 N N . THR A 1 173 ? -8.026 1.389 -4.722 1.00 83.44 173 THR A N 1
ATOM 1341 C CA . THR A 1 173 ? -7.801 1.180 -6.163 1.00 83.44 173 THR A CA 1
ATOM 1342 C C . THR A 1 173 ? -8.018 -0.257 -6.521 1.00 83.44 173 THR A C 1
ATOM 1344 O O . THR A 1 173 ? -7.370 -1.109 -5.922 1.00 83.44 173 THR A O 1
ATOM 1347 N N . THR A 1 174 ? -8.840 -0.501 -7.532 1.00 84.25 174 THR A N 1
ATOM 1348 C CA . THR A 1 174 ? -9.085 -1.825 -8.088 1.00 84.25 174 THR A CA 1
ATOM 1349 C C . THR A 1 174 ? -8.331 -1.991 -9.407 1.00 84.25 174 THR A C 1
ATOM 1351 O O . THR A 1 174 ? -8.326 -1.114 -10.273 1.00 84.25 174 THR A O 1
ATOM 1354 N N . ILE A 1 175 ? -7.615 -3.106 -9.542 1.00 82.00 175 ILE A N 1
ATOM 1355 C CA . ILE A 1 175 ? -6.899 -3.476 -10.769 1.00 82.00 175 ILE A CA 1
ATOM 1356 C C . ILE A 1 175 ? -7.657 -4.617 -11.434 1.00 82.00 175 ILE A C 1
ATOM 1358 O O . ILE A 1 175 ? -7.661 -5.725 -10.904 1.00 82.00 175 ILE A O 1
ATOM 1362 N N . THR A 1 176 ? -8.252 -4.368 -12.597 1.00 80.62 176 THR A N 1
ATOM 1363 C CA . THR A 1 176 ? -8.937 -5.383 -13.410 1.00 80.62 176 THR A CA 1
ATOM 1364 C C . THR A 1 176 ? -8.227 -5.565 -14.755 1.00 80.62 176 THR A C 1
ATOM 1366 O O . THR A 1 176 ? -7.269 -4.858 -15.086 1.00 80.62 176 THR A O 1
ATOM 1369 N N . ALA A 1 177 ? -8.692 -6.520 -15.568 1.00 79.06 177 ALA A N 1
ATOM 1370 C CA . ALA A 1 177 ? -8.208 -6.678 -16.941 1.00 79.06 177 ALA A CA 1
ATOM 1371 C C . ALA A 1 177 ? -8.471 -5.430 -17.809 1.00 79.06 177 ALA A C 1
ATOM 1373 O O . ALA A 1 177 ? -7.700 -5.155 -18.724 1.00 79.06 177 ALA A O 1
ATOM 1374 N N . ALA A 1 178 ? -9.517 -4.654 -17.498 1.00 80.19 178 ALA A N 1
ATOM 1375 C CA . ALA A 1 178 ? -9.848 -3.420 -18.209 1.00 80.19 178 ALA A CA 1
ATOM 1376 C C . ALA A 1 178 ? -8.867 -2.276 -17.893 1.00 80.19 178 ALA A C 1
ATOM 1378 O O . ALA A 1 178 ? -8.594 -1.440 -18.755 1.00 80.19 178 ALA A O 1
ATOM 1379 N N . GLY A 1 179 ? -8.295 -2.258 -16.686 1.00 82.31 179 GLY A N 1
ATOM 1380 C CA . GLY A 1 179 ? -7.330 -1.246 -16.275 1.00 82.31 179 GLY A CA 1
ATOM 1381 C C . GLY A 1 179 ? -7.292 -1.017 -14.767 1.00 82.31 179 GLY A C 1
ATOM 1382 O O . GLY A 1 179 ? -7.760 -1.833 -13.973 1.00 82.31 179 GLY A O 1
ATOM 1383 N N . VAL A 1 180 ? -6.700 0.111 -14.379 1.00 85.06 180 VAL A N 1
ATOM 1384 C CA . VAL A 1 180 ? -6.618 0.577 -12.991 1.00 85.06 180 VAL A CA 1
ATOM 1385 C C . VAL A 1 180 ? -7.720 1.603 -12.733 1.00 85.06 180 VAL A C 1
ATOM 1387 O O . VAL A 1 180 ? -7.763 2.636 -13.400 1.00 85.06 180 VAL A O 1
ATOM 1390 N N . HIS A 1 181 ? -8.555 1.357 -11.725 1.00 86.62 181 HIS A N 1
ATOM 1391 C CA . HIS A 1 181 ? -9.586 2.283 -11.261 1.00 86.62 181 HIS A CA 1
ATOM 1392 C C . HIS A 1 181 ? -9.263 2.757 -9.846 1.00 86.62 181 HIS A C 1
ATOM 1394 O O . HIS A 1 181 ? -9.279 1.968 -8.908 1.00 86.62 181 HIS A O 1
ATOM 1400 N N . ILE A 1 182 ? -8.954 4.044 -9.691 1.00 86.94 182 ILE A N 1
ATOM 1401 C CA . ILE A 1 182 ? -8.706 4.670 -8.385 1.00 86.94 182 ILE A CA 1
ATOM 1402 C C . ILE A 1 182 ? -10.019 5.299 -7.919 1.00 86.94 182 ILE A C 1
ATOM 1404 O O . ILE A 1 182 ? -10.559 6.162 -8.609 1.00 86.94 182 ILE A O 1
ATOM 1408 N N . SER A 1 183 ? -10.538 4.867 -6.772 1.00 85.81 183 SER A N 1
ATOM 1409 C CA . SER A 1 183 ? -11.740 5.448 -6.181 1.00 85.81 183 SER A CA 1
ATOM 1410 C C . SER A 1 183 ? -11.463 6.833 -5.604 1.00 85.81 183 SER A C 1
ATOM 1412 O O . SER A 1 183 ? -10.346 7.154 -5.187 1.00 85.81 183 SER A O 1
ATOM 1414 N N . GLU A 1 184 ? -12.521 7.626 -5.474 1.00 87.44 184 GLU A N 1
ATOM 1415 C CA . GLU A 1 184 ? -12.482 8.841 -4.665 1.00 87.44 184 GLU A CA 1
ATOM 1416 C C . GLU A 1 184 ? -12.209 8.530 -3.186 1.00 87.44 184 GLU A C 1
ATOM 1418 O O . GLU A 1 184 ? -12.306 7.379 -2.737 1.00 87.44 184 GLU A O 1
ATOM 1423 N N . SER A 1 185 ? -11.846 9.574 -2.437 1.00 85.31 185 SER A N 1
ATOM 1424 C CA . SER A 1 185 ? -11.644 9.486 -0.990 1.00 85.31 185 SER A CA 1
ATOM 1425 C C . SER A 1 185 ? -12.965 9.139 -0.304 1.00 85.31 185 SER A C 1
ATOM 1427 O O . SER A 1 185 ? -13.956 9.851 -0.459 1.00 85.31 185 SER A O 1
ATOM 1429 N N . ARG A 1 186 ? -12.985 8.043 0.455 1.00 85.94 186 ARG A N 1
ATOM 1430 C CA . ARG A 1 186 ? -14.139 7.581 1.231 1.00 85.94 186 ARG A CA 1
ATOM 1431 C C . ARG A 1 186 ? -13.872 7.779 2.716 1.00 85.94 186 ARG A C 1
ATOM 1433 O O . ARG A 1 186 ? -12.761 7.537 3.186 1.00 85.94 186 ARG A O 1
ATOM 1440 N N . LYS A 1 187 ? -14.906 8.193 3.453 1.00 86.81 187 LYS A N 1
ATOM 1441 C CA . LYS A 1 187 ? -14.880 8.268 4.918 1.00 86.81 187 LYS A CA 1
ATOM 1442 C C . LYS A 1 187 ? -15.292 6.916 5.498 1.00 86.81 187 LYS A C 1
ATOM 1444 O O . LYS A 1 187 ? -16.307 6.345 5.096 1.00 86.81 187 LYS A O 1
ATOM 1449 N N . LEU A 1 188 ? -14.509 6.406 6.438 1.00 84.88 188 LEU A N 1
ATOM 1450 C CA . LEU A 1 188 ? -14.794 5.176 7.158 1.00 84.88 188 LEU A CA 1
ATOM 1451 C C . LEU A 1 188 ? -15.994 5.397 8.080 1.00 84.88 188 LEU A C 1
ATOM 1453 O O . LEU A 1 188 ? -15.991 6.291 8.928 1.00 84.88 188 LEU A O 1
ATOM 1457 N N . LYS A 1 189 ? -17.031 4.574 7.923 1.00 84.19 189 LYS A N 1
ATOM 1458 C CA . LYS A 1 189 ? -18.136 4.536 8.885 1.00 84.19 189 LYS A CA 1
ATOM 1459 C C . LYS A 1 189 ? -17.588 3.932 10.170 1.00 84.19 189 LYS A C 1
ATOM 1461 O O . LYS A 1 189 ? -16.993 2.865 10.104 1.00 84.19 189 LYS A O 1
ATOM 1466 N N . THR A 1 190 ? -17.761 4.601 11.303 1.00 81.50 190 THR A N 1
ATOM 1467 C CA . THR A 1 190 ? -17.310 4.121 12.617 1.00 81.50 190 THR A CA 1
ATOM 1468 C C . THR A 1 190 ? -18.478 4.160 13.591 1.00 81.50 190 THR A C 1
ATOM 1470 O O . THR A 1 190 ? -19.314 5.059 13.521 1.00 81.50 190 THR A O 1
ATOM 1473 N N . SER A 1 191 ? -18.563 3.165 14.472 1.00 79.38 191 SER A N 1
ATOM 1474 C CA . SER A 1 191 ? -19.607 3.070 15.495 1.00 79.38 191 SER A CA 1
ATOM 1475 C C . SER A 1 191 ? -18.979 3.011 16.883 1.00 79.38 191 SER A C 1
ATOM 1477 O O . SER A 1 191 ? -18.168 2.128 17.153 1.00 79.38 191 SER A O 1
ATOM 1479 N N . TRP A 1 192 ? -19.383 3.922 17.768 1.00 78.69 192 TRP A N 1
ATOM 1480 C CA . TRP A 1 192 ? -18.918 4.007 19.159 1.00 78.69 192 TRP A CA 1
ATOM 1481 C C . TRP A 1 192 ? -20.060 3.793 20.165 1.00 78.69 192 TRP A C 1
ATOM 1483 O O . TRP A 1 192 ? -20.044 4.358 21.254 1.00 78.69 192 TRP A O 1
ATOM 1493 N N . SER A 1 193 ? -21.052 2.969 19.814 1.00 78.88 193 SER A N 1
ATOM 1494 C CA . SER A 1 193 ? -22.267 2.757 20.618 1.00 78.88 193 SER A CA 1
ATOM 1495 C C . SER A 1 193 ? -21.988 2.290 22.051 1.00 78.88 193 SER A C 1
ATOM 1497 O O . SER A 1 193 ? -22.702 2.675 22.968 1.00 78.88 193 SER A O 1
ATOM 1499 N N . PHE A 1 194 ? -20.912 1.530 22.278 1.00 75.81 194 PHE A N 1
ATOM 1500 C CA . PHE A 1 194 ? -20.536 1.092 23.627 1.00 75.81 194 PHE A CA 1
ATOM 1501 C C . PHE A 1 194 ? -20.111 2.256 24.540 1.00 75.81 194 PHE A C 1
ATOM 1503 O O . PHE A 1 194 ? -20.263 2.175 25.751 1.00 75.81 194 PHE A O 1
ATOM 1510 N N . ALA A 1 195 ? -19.557 3.342 23.994 1.00 75.50 195 ALA A N 1
ATOM 1511 C CA . ALA A 1 195 ? -19.093 4.469 24.805 1.00 75.50 195 ALA A CA 1
ATOM 1512 C C . ALA A 1 195 ? -20.266 5.293 25.359 1.00 75.50 195 ALA A C 1
ATOM 1514 O O . ALA A 1 195 ? -20.174 5.840 26.461 1.00 75.50 195 ALA A O 1
ATOM 1515 N N . GLU A 1 196 ? -21.372 5.343 24.613 1.00 75.31 196 GLU A N 1
ATOM 1516 C CA . GLU A 1 196 ? -22.609 6.015 25.018 1.00 75.31 196 GLU A CA 1
ATOM 1517 C C . GLU A 1 196 ? -23.263 5.306 26.211 1.00 75.31 196 GLU A C 1
ATOM 1519 O O . GLU A 1 196 ? -23.735 5.975 27.129 1.00 75.31 196 GLU A O 1
ATOM 1524 N N . GLU A 1 197 ? -23.198 3.971 26.252 1.00 76.69 197 GLU A N 1
ATOM 1525 C CA . GLU A 1 197 ? -23.701 3.153 27.365 1.00 76.69 197 GLU A CA 1
ATOM 1526 C C . GLU A 1 197 ? -22.992 3.469 28.694 1.00 76.69 197 GLU A C 1
ATOM 1528 O O . GLU A 1 197 ? -23.628 3.524 29.745 1.00 76.69 197 GLU A O 1
ATOM 1533 N N . TYR A 1 198 ? -21.692 3.775 28.651 1.00 77.12 198 TYR A N 1
ATOM 1534 C CA . TYR A 1 198 ? -20.905 4.159 29.831 1.00 77.12 198 TYR A CA 1
ATOM 1535 C C . TYR A 1 198 ? -20.878 5.677 30.096 1.00 77.12 198 TYR A C 1
ATOM 1537 O O . TYR A 1 198 ? -20.102 6.145 30.931 1.00 77.12 198 TYR A O 1
ATOM 1545 N N . GLY A 1 199 ? -21.704 6.469 29.401 1.00 73.38 199 GLY A N 1
ATOM 1546 C CA . GLY A 1 199 ? -21.818 7.916 29.618 1.00 73.38 199 GLY A CA 1
ATOM 1547 C C . GLY A 1 199 ? -20.595 8.735 29.179 1.00 73.38 199 GLY A C 1
ATOM 1548 O O . GLY A 1 199 ? -20.451 9.895 29.574 1.00 73.38 199 GLY A O 1
ATOM 1549 N N . VAL A 1 200 ? -19.706 8.167 28.357 1.00 73.94 200 VAL A N 1
ATOM 1550 C CA . VAL A 1 200 ? -18.512 8.858 27.855 1.00 73.94 200 VAL A CA 1
ATOM 1551 C C . VAL A 1 200 ? -18.886 9.665 26.611 1.00 73.94 200 VAL A C 1
ATOM 1553 O O . VAL A 1 200 ? -19.209 9.109 25.564 1.00 73.94 200 VAL A O 1
ATOM 1556 N N . ARG A 1 201 ? -18.816 11.002 26.690 1.00 62.22 201 ARG A N 1
ATOM 1557 C CA . ARG A 1 201 ? -19.037 11.869 25.519 1.00 62.22 201 ARG A CA 1
ATOM 1558 C C . ARG A 1 201 ? -17.882 11.735 24.528 1.00 62.22 201 ARG A C 1
ATOM 1560 O O . ARG A 1 201 ? -16.803 12.284 24.748 1.00 62.22 201 ARG A O 1
ATOM 1567 N N . VAL A 1 202 ? -18.134 11.069 23.407 1.00 63.72 202 VAL A N 1
ATOM 1568 C CA . VAL A 1 202 ? -17.202 11.020 22.278 1.00 63.72 202 VAL A CA 1
ATOM 1569 C C . VAL A 1 202 ? -17.331 12.321 21.483 1.00 63.72 202 VAL A C 1
ATOM 1571 O O . VAL A 1 202 ? -18.395 12.633 20.952 1.00 63.72 202 VAL A O 1
ATOM 1574 N N . ARG A 1 203 ? -16.255 13.115 21.397 1.00 53.47 203 ARG A N 1
ATOM 1575 C CA . ARG A 1 203 ? -16.193 14.229 20.439 1.00 53.47 203 ARG A CA 1
ATOM 1576 C C . ARG A 1 203 ? -15.973 13.643 19.048 1.00 53.47 203 ARG A C 1
ATOM 1578 O O . ARG A 1 203 ? -14.850 13.288 18.706 1.00 53.47 203 ARG A O 1
ATOM 1585 N N . THR A 1 204 ? -17.033 13.532 18.259 1.00 50.34 204 THR A N 1
ATOM 1586 C CA . THR A 1 204 ? -16.915 13.301 16.816 1.00 50.34 204 THR A CA 1
ATOM 1587 C C . THR A 1 204 ? -16.243 14.513 16.167 1.00 50.34 204 THR A C 1
ATOM 1589 O O . THR A 1 204 ? -16.710 15.637 16.362 1.00 50.34 204 THR A O 1
ATOM 1592 N N . GLN A 1 205 ? -15.133 14.280 15.458 1.00 42.53 205 GLN A N 1
ATOM 1593 C CA . GLN A 1 205 ? -14.449 15.265 14.609 1.00 42.53 205 GLN A CA 1
ATOM 1594 C C . GLN A 1 205 ? -15.050 15.302 13.199 1.00 42.53 205 GLN A C 1
ATOM 1596 O O . GLN A 1 205 ? -15.477 14.236 12.685 1.00 42.53 205 GLN A O 1
#

Radius of gyration: 19.58 Å; Cα contacts (8 Å, |Δi|>4): 332; chains: 1; bounding box: 65×55×51 Å

pLDDT: mean 74.32, std 15.13, range [33.03, 89.12]

Solvent-accessible surface area (backbone atoms only — not comparable to full-atom values): 12130 Å² total; per-residue (Å²): 134,86,81,76,80,82,72,85,77,61,76,87,74,81,76,49,88,67,77,84,54,70,45,61,61,27,48,38,43,57,36,88,24,33,43,37,32,60,78,46,77,50,57,56,55,33,40,38,28,61,19,27,23,51,67,53,48,54,52,50,49,57,61,54,66,74,48,72,62,83,66,52,66,67,54,53,50,51,51,53,50,51,55,48,49,54,28,44,74,68,76,41,45,65,68,48,40,39,36,41,39,29,71,88,47,35,39,43,45,46,100,65,86,46,89,43,84,44,65,58,50,43,31,62,70,38,40,74,59,46,38,63,58,52,44,71,64,42,67,91,37,60,87,72,42,47,72,72,57,54,50,54,65,68,62,53,55,67,55,59,79,70,38,90,81,55,68,60,64,46,37,48,30,42,29,44,96,91,28,66,47,75,49,70,78,42,75,62,86,82,85,66,69,72,41,58,77,74,69,49,86,76,83,82,130

InterPro domains:
  IPR029055 Nucleophile aminohydrolases, N-terminal [G3DSA:3.60.20.10] (29-202)
  IPR029055 Nucleophile aminohydrolases, N-terminal [SSF56235] (16-194)

Mean predicted aligned error: 10.16 Å